Protein AF-A0A0E3MRK0-F1 (afdb_monomer)

Structure (mmCIF, N/CA/C/O backbone):
data_AF-A0A0E3MRK0-F1
#
_entry.id   AF-A0A0E3MRK0-F1
#
loop_
_atom_site.group_PDB
_atom_site.id
_atom_site.type_symbol
_atom_site.label_atom_id
_atom_site.label_alt_id
_atom_site.label_comp_id
_atom_site.label_asym_id
_atom_site.label_entity_id
_atom_site.label_seq_id
_atom_site.pdbx_PDB_ins_code
_atom_site.Cartn_x
_atom_site.Cartn_y
_atom_site.Cartn_z
_atom_site.occupancy
_atom_site.B_iso_or_equiv
_atom_site.auth_seq_id
_atom_site.auth_comp_id
_atom_site.auth_asym_id
_atom_site.auth_atom_id
_atom_site.pdbx_PDB_model_num
ATOM 1 N N . MET A 1 1 ? 43.625 15.960 4.958 1.00 80.31 1 MET A N 1
ATOM 2 C CA . MET A 1 1 ? 42.169 16.123 5.164 1.00 80.31 1 MET A CA 1
ATOM 3 C C . MET A 1 1 ? 41.488 16.206 3.810 1.00 80.31 1 MET A C 1
ATOM 5 O O . MET A 1 1 ? 42.072 16.802 2.912 1.00 80.31 1 MET A O 1
ATOM 9 N N . MET A 1 2 ? 40.290 15.643 3.663 1.00 85.94 2 MET A N 1
ATOM 10 C CA . MET A 1 2 ? 39.483 15.736 2.436 1.00 85.94 2 MET A CA 1
ATOM 11 C C . MET A 1 2 ? 38.137 16.391 2.732 1.00 85.94 2 MET A C 1
ATOM 13 O O . MET A 1 2 ? 37.564 16.194 3.798 1.00 85.94 2 MET A O 1
ATOM 17 N N . THR A 1 3 ? 37.609 17.165 1.796 1.00 89.06 3 THR A N 1
ATOM 18 C CA . THR A 1 3 ? 36.247 17.696 1.854 1.00 89.06 3 THR A CA 1
ATOM 19 C C . THR A 1 3 ? 35.225 16.615 1.519 1.00 89.06 3 THR A C 1
ATOM 21 O O . THR A 1 3 ? 35.514 15.617 0.860 1.00 89.06 3 THR A O 1
ATOM 24 N N . THR A 1 4 ? 33.976 16.837 1.924 1.00 84.81 4 THR A N 1
ATOM 25 C CA . THR A 1 4 ? 32.869 15.931 1.577 1.00 84.81 4 THR A CA 1
ATOM 26 C C . THR A 1 4 ? 32.694 15.791 0.061 1.00 84.81 4 THR A C 1
ATOM 28 O O . THR A 1 4 ? 32.320 14.719 -0.401 1.00 84.81 4 THR A O 1
ATOM 31 N N . SER A 1 5 ? 32.984 16.837 -0.725 1.00 82.88 5 SER A N 1
ATOM 32 C CA . SER A 1 5 ? 32.903 16.763 -2.189 1.00 82.88 5 SER A CA 1
ATOM 33 C C . SER A 1 5 ? 33.982 15.846 -2.774 1.00 82.88 5 SER A C 1
ATOM 35 O O . SER A 1 5 ? 33.671 14.969 -3.578 1.00 82.88 5 SER A O 1
ATOM 37 N N . GLU A 1 6 ? 35.222 15.984 -2.302 1.00 86.69 6 GLU A N 1
ATOM 38 C CA . GLU A 1 6 ? 36.342 15.131 -2.718 1.00 86.69 6 GLU A CA 1
ATOM 39 C C . GLU A 1 6 ? 36.117 13.664 -2.304 1.00 86.69 6 GLU A C 1
ATOM 41 O O . GLU A 1 6 ? 36.465 12.751 -3.048 1.00 86.69 6 GLU A O 1
ATOM 46 N N . LEU A 1 7 ? 35.468 13.406 -1.158 1.00 84.69 7 LEU A N 1
ATOM 47 C CA . LEU A 1 7 ? 35.066 12.047 -0.765 1.00 84.69 7 LEU A CA 1
ATOM 48 C C . LEU A 1 7 ? 34.006 11.457 -1.697 1.00 84.69 7 LEU A C 1
ATOM 50 O O . LEU A 1 7 ? 34.114 10.299 -2.098 1.00 84.69 7 LEU A O 1
ATOM 54 N N . THR A 1 8 ? 32.973 12.231 -2.043 1.00 81.75 8 THR A N 1
ATOM 55 C CA . THR A 1 8 ? 31.924 11.741 -2.948 1.00 81.75 8 THR A CA 1
ATOM 56 C C . THR A 1 8 ? 32.470 11.380 -4.322 1.00 81.75 8 THR A C 1
ATOM 58 O O . THR A 1 8 ? 32.029 10.395 -4.911 1.00 81.75 8 THR A O 1
ATOM 61 N N . GLU A 1 9 ? 33.465 12.129 -4.797 1.00 85.31 9 GLU A N 1
ATOM 62 C CA . GLU A 1 9 ? 34.146 11.868 -6.061 1.00 85.31 9 GLU A CA 1
ATOM 63 C C . GLU A 1 9 ? 35.073 10.649 -5.967 1.00 85.31 9 GLU A C 1
ATOM 65 O O . GLU A 1 9 ? 34.924 9.715 -6.756 1.00 85.31 9 GLU A O 1
ATOM 70 N N . LYS A 1 10 ? 35.942 10.591 -4.943 1.00 84.31 10 LYS A N 1
ATOM 71 C CA . LYS A 1 10 ? 36.871 9.468 -4.707 1.00 84.31 10 LYS A CA 1
ATOM 72 C C . LYS A 1 10 ? 36.146 8.122 -4.633 1.00 84.31 10 LYS A C 1
ATOM 74 O O . LYS A 1 10 ? 36.606 7.140 -5.208 1.00 84.31 10 LYS A O 1
ATOM 79 N N . TYR A 1 11 ? 35.011 8.075 -3.938 1.00 81.06 11 TYR A N 1
ATOM 80 C CA . TYR A 1 11 ? 34.289 6.829 -3.664 1.00 81.06 11 TYR A CA 1
ATOM 81 C C . TYR A 1 11 ? 33.052 6.605 -4.536 1.00 81.06 11 TYR A C 1
ATOM 83 O O . TYR A 1 11 ? 32.375 5.591 -4.372 1.00 81.06 11 TYR A O 1
ATOM 91 N N . LYS A 1 12 ? 32.734 7.534 -5.447 1.00 79.00 12 LYS A N 1
ATOM 92 C CA . LYS A 1 12 ? 31.522 7.501 -6.286 1.00 79.00 12 LYS A CA 1
ATOM 93 C C . LYS A 1 12 ? 30.230 7.276 -5.479 1.00 79.00 12 LYS A C 1
ATOM 95 O O . LYS A 1 12 ? 29.325 6.564 -5.912 1.00 79.00 12 LYS A O 1
ATOM 100 N N . VAL A 1 13 ? 30.136 7.876 -4.292 1.00 79.06 13 VAL A N 1
ATOM 101 C CA . VAL A 1 13 ? 28.950 7.814 -3.416 1.00 79.06 13 VAL A CA 1
ATOM 102 C C . VAL A 1 13 ? 28.300 9.185 -3.292 1.00 79.06 13 VAL A C 1
ATOM 104 O O . VAL A 1 13 ? 28.965 10.211 -3.382 1.00 79.06 13 VAL A O 1
ATOM 107 N N . SER A 1 14 ? 26.987 9.227 -3.062 1.00 77.38 14 SER A N 1
ATOM 108 C CA . SER A 1 14 ? 26.276 10.499 -2.889 1.00 77.38 14 SER A CA 1
ATOM 109 C C . SER A 1 14 ? 26.559 11.139 -1.522 1.00 77.38 14 SER A C 1
ATOM 111 O O . SER A 1 14 ? 26.804 10.441 -0.534 1.00 77.38 14 SER A O 1
ATOM 113 N N . ARG A 1 15 ? 26.412 12.468 -1.416 1.00 78.56 15 ARG A N 1
ATOM 114 C CA . ARG A 1 15 ? 26.474 13.183 -0.122 1.00 78.56 15 ARG A CA 1
ATOM 115 C C . ARG A 1 15 ? 25.446 12.644 0.880 1.00 78.56 15 ARG A C 1
ATOM 117 O O . ARG A 1 15 ? 25.738 12.530 2.065 1.00 78.56 15 ARG A O 1
ATOM 124 N N . GLN A 1 16 ? 24.265 12.251 0.395 1.00 69.44 16 GLN A N 1
ATOM 125 C CA . GLN A 1 16 ? 23.217 11.65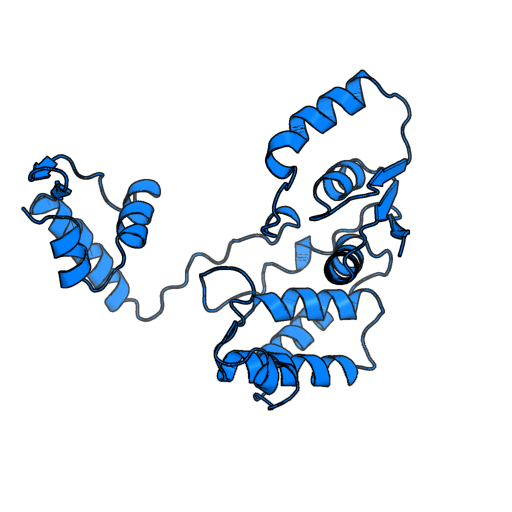0 1.223 1.00 69.44 16 GLN A CA 1
ATOM 126 C C . GLN A 1 16 ? 23.670 10.323 1.839 1.00 69.44 16 GLN A C 1
ATOM 128 O O . GLN A 1 16 ? 23.348 10.039 2.989 1.00 69.44 16 GLN A O 1
ATOM 133 N N . THR A 1 17 ? 24.427 9.519 1.092 1.00 77.44 17 THR A N 1
ATOM 134 C CA . THR A 1 17 ? 24.984 8.252 1.576 1.00 77.44 17 THR A CA 1
ATOM 135 C C . THR A 1 17 ? 25.932 8.492 2.750 1.00 77.44 17 THR A C 1
ATOM 137 O O . THR A 1 17 ? 25.779 7.851 3.784 1.00 77.44 17 THR A O 1
ATOM 140 N N . ILE A 1 18 ? 26.835 9.469 2.625 1.00 80.94 18 ILE A N 1
ATOM 141 C CA . ILE A 1 18 ? 27.765 9.857 3.695 1.00 80.94 18 ILE A CA 1
ATOM 142 C C . ILE A 1 18 ? 26.993 10.361 4.926 1.00 80.94 18 ILE A C 1
ATOM 144 O O . ILE A 1 18 ? 27.251 9.919 6.042 1.00 80.94 18 ILE A O 1
ATOM 148 N N . ASN A 1 19 ? 25.983 11.216 4.730 1.00 80.62 19 ASN A N 1
ATOM 149 C CA . ASN A 1 19 ? 25.150 11.725 5.826 1.00 80.62 19 ASN A CA 1
ATOM 150 C C . ASN A 1 19 ? 24.365 10.615 6.540 1.00 80.62 19 ASN A C 1
ATOM 152 O O . ASN A 1 19 ? 24.220 10.649 7.760 1.00 80.62 19 ASN A O 1
ATOM 156 N N . ASN A 1 20 ? 23.863 9.625 5.798 1.00 74.56 20 ASN A N 1
ATOM 157 C CA . ASN A 1 20 ? 23.183 8.473 6.383 1.00 74.56 20 ASN A CA 1
ATOM 158 C C . ASN A 1 20 ? 24.146 7.638 7.237 1.00 74.56 20 ASN A C 1
ATOM 160 O O . ASN A 1 20 ? 23.761 7.231 8.328 1.00 74.56 20 ASN A O 1
ATOM 164 N N . TRP A 1 21 ? 25.388 7.430 6.783 1.00 84.25 21 TRP A N 1
ATOM 165 C CA . TRP A 1 21 ? 26.400 6.723 7.573 1.00 84.25 21 TRP A CA 1
ATOM 166 C C . TRP A 1 21 ? 26.721 7.450 8.878 1.00 84.25 21 TRP A C 1
ATOM 168 O O . TRP A 1 21 ? 26.813 6.805 9.915 1.00 84.25 21 TRP A O 1
ATOM 178 N N . VAL A 1 22 ? 26.815 8.783 8.855 1.00 84.69 22 VAL A N 1
ATOM 179 C CA . VAL A 1 22 ? 26.981 9.579 10.083 1.00 84.69 22 VAL A CA 1
ATOM 180 C C . VAL A 1 22 ? 25.765 9.433 10.998 1.00 84.69 22 VAL A C 1
ATOM 182 O O . VAL A 1 22 ? 25.913 9.182 12.189 1.00 84.69 22 VAL A O 1
ATOM 185 N N . ARG A 1 23 ? 24.550 9.560 10.449 1.00 77.75 23 ARG A N 1
ATOM 186 C CA . ARG A 1 23 ? 23.297 9.481 11.218 1.00 77.75 23 ARG A CA 1
ATOM 187 C C . ARG A 1 23 ? 23.102 8.123 11.892 1.00 77.75 23 ARG A C 1
ATOM 189 O O . ARG A 1 23 ? 22.551 8.062 12.982 1.00 77.75 23 ARG A O 1
ATOM 196 N N . ASN A 1 24 ? 23.531 7.055 11.232 1.00 76.19 24 ASN A N 1
ATOM 197 C CA . ASN A 1 24 ? 23.439 5.691 11.739 1.00 76.19 24 ASN A CA 1
ATOM 198 C C . ASN A 1 24 ? 24.641 5.304 12.625 1.00 76.19 24 ASN A C 1
ATOM 200 O O . ASN A 1 24 ? 24.775 4.135 12.976 1.00 76.19 24 ASN A O 1
ATOM 204 N N . SER A 1 25 ? 25.531 6.251 12.949 1.00 82.50 25 SER A N 1
ATOM 205 C CA . SER A 1 25 ? 26.769 6.014 13.706 1.00 82.50 25 SER A CA 1
ATOM 206 C C . SER A 1 25 ? 27.712 4.988 13.059 1.00 82.50 25 SER A C 1
ATOM 208 O O . SER A 1 25 ? 28.543 4.383 13.730 1.00 82.50 25 SER A O 1
ATOM 210 N N . GLU A 1 26 ? 27.603 4.793 11.742 1.00 78.00 26 GLU A N 1
ATOM 211 C CA . GLU A 1 26 ? 28.450 3.883 10.965 1.00 78.00 26 GLU A CA 1
ATOM 212 C C . GLU A 1 26 ? 29.818 4.502 10.642 1.00 78.00 26 GLU A C 1
ATOM 214 O O . GLU A 1 26 ? 30.776 3.774 10.390 1.00 78.00 26 GLU A O 1
ATOM 219 N N . ILE A 1 27 ? 29.901 5.836 10.614 1.00 85.31 27 ILE A N 1
ATOM 220 C CA . ILE A 1 27 ? 31.145 6.614 10.551 1.00 85.31 27 ILE A CA 1
ATOM 221 C C . ILE A 1 27 ? 31.036 7.806 11.517 1.00 85.31 27 ILE A C 1
ATOM 223 O O . ILE A 1 27 ? 29.928 8.302 11.745 1.00 85.31 27 ILE A O 1
ATOM 227 N N . PRO A 1 28 ? 32.152 8.305 12.075 1.00 84.00 28 PRO A N 1
ATOM 228 C CA . PRO A 1 28 ? 32.122 9.471 12.954 1.00 84.00 28 PRO A CA 1
ATOM 229 C C . PRO A 1 28 ? 31.704 10.736 12.195 1.00 84.00 28 PRO A C 1
ATOM 231 O O . PRO A 1 28 ? 32.049 10.916 11.028 1.00 84.00 28 PRO A O 1
ATOM 234 N N . ALA A 1 29 ? 31.005 11.648 12.874 1.00 85.75 29 ALA A N 1
ATOM 235 C CA . ALA A 1 29 ? 30.679 12.957 12.314 1.00 85.75 29 ALA A CA 1
ATOM 236 C C . ALA A 1 29 ? 31.960 13.746 11.962 1.00 85.75 29 ALA A C 1
ATOM 238 O O . ALA A 1 29 ? 32.965 13.632 12.675 1.00 85.75 29 ALA A O 1
ATOM 239 N N . PRO A 1 30 ? 31.950 14.553 10.886 1.00 86.06 30 PRO A N 1
ATOM 240 C CA . PRO A 1 30 ? 33.100 15.371 10.519 1.00 86.06 30 PRO A CA 1
ATOM 241 C C . PRO A 1 30 ? 33.406 16.357 11.647 1.00 86.06 30 PRO A C 1
ATOM 243 O O . PRO A 1 30 ? 32.520 17.082 12.103 1.00 86.06 30 PRO A O 1
ATOM 246 N N . LYS A 1 31 ? 34.657 16.360 12.112 1.00 76.62 31 LYS A N 1
ATOM 247 C CA . LYS A 1 31 ? 35.092 17.213 13.229 1.00 76.62 31 LYS A CA 1
ATOM 248 C C . LYS A 1 31 ? 35.550 18.594 12.769 1.00 76.62 31 LYS A C 1
ATOM 250 O O . LYS A 1 31 ? 35.592 19.519 13.571 1.00 76.62 31 LYS A O 1
ATOM 255 N N . GLU A 1 32 ? 35.861 18.737 11.484 1.00 82.69 32 GLU A N 1
ATOM 256 C CA . GLU A 1 32 ? 36.482 19.935 10.935 1.00 82.69 32 GLU A CA 1
ATOM 257 C C . GLU A 1 32 ? 35.721 20.487 9.731 1.00 82.69 32 GLU A C 1
ATOM 259 O O . GLU A 1 32 ? 34.884 19.821 9.110 1.00 82.69 32 GLU A O 1
ATOM 264 N N . LYS A 1 33 ? 36.026 21.737 9.385 1.00 83.50 33 LYS A N 1
ATOM 265 C CA . LYS A 1 33 ? 35.495 22.411 8.203 1.00 83.50 33 LYS A CA 1
ATOM 266 C C . LYS A 1 33 ? 36.624 23.057 7.417 1.00 83.50 33 LYS A C 1
ATOM 268 O O . LYS A 1 33 ? 37.494 23.705 7.987 1.00 83.50 33 LYS A O 1
ATOM 273 N N . LYS A 1 34 ? 36.564 22.930 6.093 1.00 79.75 34 LYS A N 1
ATOM 274 C CA . LYS A 1 34 ? 37.405 23.672 5.150 1.00 79.75 34 LYS A CA 1
ATOM 275 C C . LYS A 1 34 ? 36.497 24.649 4.405 1.00 79.75 34 LYS A C 1
ATOM 277 O O . LYS A 1 34 ? 35.747 24.260 3.508 1.00 79.75 34 LYS A O 1
ATOM 282 N N . GLY A 1 35 ? 36.493 25.907 4.847 1.00 81.50 35 GLY A N 1
ATOM 283 C CA . GLY A 1 35 ? 35.484 26.890 4.441 1.00 81.50 35 GLY A CA 1
ATOM 284 C C . GLY A 1 35 ? 34.084 26.477 4.910 1.00 81.50 35 GLY A C 1
ATOM 285 O O . GLY A 1 35 ? 33.887 26.138 6.075 1.00 81.50 35 GLY A O 1
ATOM 286 N N . HIS A 1 36 ? 33.109 26.454 3.998 1.00 79.44 36 HIS A N 1
ATOM 287 C CA . HIS A 1 36 ? 31.738 26.010 4.298 1.00 79.44 36 HIS A CA 1
ATOM 288 C C . HIS A 1 36 ? 31.537 24.489 4.212 1.00 79.44 36 HIS A C 1
ATOM 290 O O . HIS A 1 36 ? 30.453 23.998 4.526 1.00 79.44 36 HIS A O 1
ATOM 296 N N . GLN A 1 37 ? 32.547 23.734 3.773 1.00 77.81 37 GLN A N 1
ATOM 297 C CA . GLN A 1 37 ? 32.427 22.292 3.582 1.00 77.81 37 GLN A CA 1
ATOM 298 C C . GLN A 1 37 ? 32.958 21.524 4.789 1.00 77.81 37 GLN A C 1
ATOM 300 O O . GLN A 1 37 ? 34.022 21.839 5.321 1.00 77.81 37 GLN A O 1
ATOM 305 N N . ASN A 1 38 ? 32.246 20.464 5.171 1.00 86.69 38 ASN A N 1
ATOM 306 C CA . ASN A 1 38 ? 32.740 19.501 6.149 1.00 86.69 38 ASN A CA 1
ATOM 307 C C . ASN A 1 38 ? 34.013 18.831 5.616 1.00 86.69 38 ASN A C 1
ATOM 309 O O . ASN A 1 38 ? 34.027 18.342 4.475 1.00 86.69 38 ASN A O 1
ATOM 313 N N . ALA A 1 39 ? 35.045 18.821 6.453 1.00 86.00 39 ALA A N 1
ATOM 314 C CA . ALA A 1 39 ? 36.344 18.225 6.200 1.00 86.00 39 ALA A CA 1
ATOM 315 C C . ALA A 1 39 ? 36.556 17.005 7.102 1.00 86.00 39 ALA A C 1
ATOM 317 O O . ALA A 1 39 ? 36.084 16.948 8.238 1.00 86.00 39 ALA A O 1
ATOM 318 N N . TRP A 1 40 ? 37.261 16.025 6.553 1.00 88.31 40 TRP A N 1
ATOM 319 C CA . TRP A 1 40 ? 37.437 14.698 7.116 1.00 88.31 40 TRP A CA 1
ATOM 320 C C . TRP A 1 40 ? 38.924 14.440 7.324 1.00 88.31 40 TRP A C 1
ATOM 322 O O . TRP A 1 40 ? 39.736 14.644 6.407 1.00 88.31 40 TRP A O 1
ATOM 332 N N . THR A 1 41 ? 39.284 14.037 8.540 1.00 87.38 41 THR A N 1
ATOM 333 C CA . THR A 1 41 ? 40.678 13.771 8.909 1.00 87.38 41 THR A CA 1
ATOM 334 C C . THR A 1 41 ? 41.163 12.455 8.285 1.00 87.38 41 THR A C 1
ATOM 336 O O . THR A 1 41 ? 40.336 11.623 7.902 1.00 87.38 41 THR A O 1
ATOM 339 N N . PRO A 1 42 ? 42.485 12.247 8.139 1.00 84.00 42 PRO A N 1
ATOM 340 C CA . PRO A 1 42 ? 43.033 10.991 7.621 1.00 84.00 42 PRO A CA 1
ATOM 341 C C . PRO A 1 42 ? 42.506 9.746 8.352 1.00 84.00 42 PRO A C 1
ATOM 343 O O . PRO A 1 42 ? 42.160 8.766 7.701 1.00 84.00 42 PRO A O 1
ATOM 346 N N . GLU A 1 43 ? 42.326 9.821 9.672 1.00 83.56 43 GLU A N 1
ATOM 347 C CA . GLU A 1 43 ? 41.799 8.722 10.493 1.00 83.56 43 GLU A CA 1
ATOM 348 C C . GLU 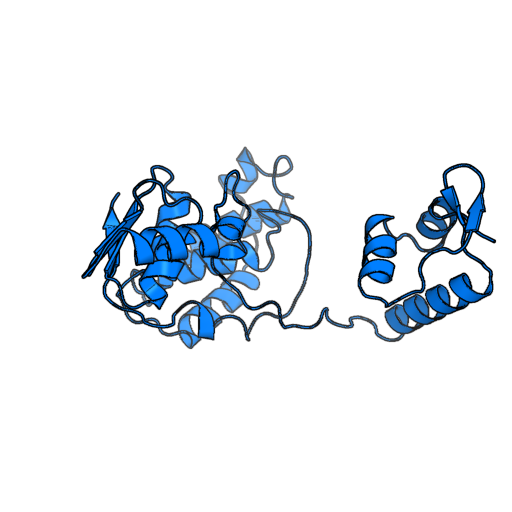A 1 43 ? 40.330 8.420 10.153 1.00 83.56 43 GLU A C 1
ATOM 350 O O . GLU A 1 43 ? 39.910 7.268 10.088 1.00 83.56 43 GLU A O 1
ATOM 355 N N . GLN A 1 44 ? 39.522 9.452 9.882 1.00 84.00 44 GLN A N 1
ATOM 356 C CA . GLN A 1 44 ? 38.131 9.266 9.453 1.00 84.00 44 GLN A CA 1
ATOM 357 C C . GLN A 1 44 ? 38.042 8.674 8.043 1.00 84.00 44 GLN A C 1
ATOM 359 O O . GLN A 1 44 ? 37.128 7.901 7.752 1.00 84.00 44 GLN A O 1
ATOM 364 N N . ILE A 1 45 ? 38.988 9.029 7.171 1.00 84.50 45 ILE A N 1
ATOM 365 C CA . ILE A 1 45 ? 39.080 8.488 5.814 1.00 84.50 45 ILE A CA 1
ATOM 366 C C . ILE A 1 45 ? 39.433 6.999 5.864 1.00 84.50 45 ILE A C 1
ATOM 368 O O . ILE A 1 45 ? 38.816 6.227 5.140 1.00 84.50 45 ILE A O 1
ATOM 372 N N . GLU A 1 46 ? 40.315 6.574 6.771 1.00 84.31 46 GLU A N 1
ATOM 373 C CA . GLU A 1 46 ? 40.650 5.158 6.972 1.00 84.31 46 GLU A CA 1
ATOM 374 C C . GLU A 1 46 ? 39.432 4.323 7.416 1.00 84.31 46 GLU A C 1
ATOM 376 O O . GLU A 1 46 ? 39.203 3.217 6.922 1.00 84.31 46 GLU A O 1
ATOM 381 N N . VAL A 1 47 ? 38.576 4.870 8.289 1.00 84.81 47 VAL A N 1
ATOM 382 C CA . VAL A 1 47 ? 37.303 4.228 8.673 1.00 84.81 47 VAL A CA 1
ATOM 383 C C . VAL A 1 47 ? 36.368 4.076 7.465 1.00 84.81 47 VAL A C 1
ATOM 385 O O . VAL A 1 47 ? 35.731 3.032 7.292 1.00 84.81 47 VAL A O 1
ATOM 388 N N . ILE A 1 48 ? 36.298 5.094 6.602 1.00 83.81 48 ILE A N 1
ATOM 389 C CA . ILE A 1 48 ? 35.499 5.062 5.368 1.00 83.81 48 ILE A CA 1
ATOM 390 C C . ILE A 1 48 ? 36.081 4.048 4.367 1.00 83.81 48 ILE A C 1
ATOM 392 O O . ILE A 1 48 ? 35.321 3.271 3.783 1.00 83.81 48 ILE A O 1
ATOM 396 N N . ASP A 1 49 ? 37.406 4.006 4.209 1.00 83.38 49 ASP A N 1
ATOM 397 C CA . ASP A 1 49 ? 38.123 3.050 3.358 1.00 83.38 49 ASP A CA 1
ATOM 398 C C . ASP A 1 49 ? 37.854 1.609 3.802 1.00 83.38 49 ASP A C 1
ATOM 400 O O . ASP A 1 49 ? 37.475 0.771 2.982 1.00 83.38 49 ASP A O 1
ATOM 404 N N . ASN A 1 50 ? 37.938 1.327 5.104 1.00 82.44 50 ASN A N 1
ATOM 405 C CA . ASN A 1 50 ? 37.627 0.012 5.664 1.00 82.44 50 ASN A CA 1
ATOM 406 C C . ASN A 1 50 ? 36.163 -0.383 5.437 1.00 82.44 50 ASN A C 1
ATOM 408 O O . ASN A 1 50 ? 35.876 -1.523 5.071 1.00 82.44 50 ASN A O 1
ATOM 412 N N . LYS A 1 51 ? 35.225 0.558 5.584 1.00 79.44 51 LYS A N 1
ATOM 413 C CA . LYS A 1 51 ? 33.800 0.319 5.327 1.00 79.44 51 LYS A CA 1
ATOM 414 C C . LYS A 1 51 ? 33.525 -0.015 3.860 1.00 79.44 51 LYS A C 1
ATOM 416 O O . LYS A 1 51 ? 32.755 -0.930 3.565 1.00 79.44 51 LYS A O 1
ATOM 421 N N . ILE A 1 52 ? 34.142 0.714 2.934 1.00 75.31 52 ILE A N 1
ATOM 422 C CA . ILE A 1 52 ? 33.978 0.491 1.492 1.00 75.31 52 ILE A CA 1
ATOM 423 C C . ILE A 1 52 ? 34.708 -0.786 1.058 1.00 75.31 52 ILE A C 1
ATOM 425 O O . ILE A 1 52 ? 34.164 -1.565 0.278 1.00 75.31 52 ILE A O 1
ATOM 429 N N . GLY A 1 53 ? 35.886 -1.058 1.621 1.00 65.19 53 GLY A N 1
ATOM 430 C CA . GLY A 1 53 ? 36.634 -2.299 1.427 1.00 65.19 53 GLY A CA 1
ATOM 431 C C . GLY A 1 53 ? 35.876 -3.533 1.920 1.00 65.19 53 GLY A C 1
ATOM 432 O O . GLY A 1 53 ? 35.832 -4.542 1.217 1.00 65.19 53 GLY A O 1
ATOM 433 N N . GLN A 1 54 ? 35.196 -3.445 3.068 1.00 59.78 54 GLN A N 1
ATOM 434 C CA . GLN A 1 54 ? 34.274 -4.485 3.538 1.00 59.78 54 GLN A CA 1
ATOM 435 C C . GLN A 1 54 ? 33.084 -4.647 2.585 1.00 59.78 54 GLN A C 1
ATOM 437 O O . GLN A 1 54 ? 32.749 -5.770 2.226 1.00 59.78 54 GLN A O 1
ATOM 442 N N . LYS A 1 55 ? 32.501 -3.547 2.094 1.00 52.88 55 LYS A N 1
ATOM 443 C CA . LYS A 1 55 ? 31.395 -3.570 1.122 1.00 52.88 55 LYS A CA 1
ATOM 444 C C . LYS A 1 55 ? 31.779 -4.193 -0.231 1.00 52.88 55 LYS A C 1
ATOM 446 O O . LYS A 1 55 ? 30.916 -4.747 -0.900 1.00 52.88 55 LYS A O 1
ATOM 451 N N . ASN A 1 56 ? 33.055 -4.116 -0.618 1.00 50.44 56 ASN A N 1
ATOM 452 C CA . ASN A 1 56 ? 33.578 -4.693 -1.862 1.00 50.44 56 ASN A CA 1
ATOM 453 C C . ASN A 1 56 ? 34.077 -6.142 -1.701 1.00 50.44 56 ASN A C 1
ATOM 455 O O . ASN A 1 56 ? 33.989 -6.911 -2.653 1.00 50.44 56 ASN A O 1
ATOM 459 N N . LYS A 1 57 ? 34.564 -6.546 -0.514 1.00 42.94 57 LYS A N 1
ATOM 460 C CA . LYS A 1 57 ? 34.853 -7.962 -0.192 1.00 42.94 57 LYS A CA 1
ATOM 461 C C . LYS A 1 57 ? 33.577 -8.775 0.054 1.00 42.94 57 LYS A C 1
ATOM 463 O O . LYS A 1 57 ? 33.539 -9.961 -0.252 1.00 42.94 57 LYS A O 1
ATOM 468 N N . LEU A 1 58 ? 32.527 -8.127 0.552 1.00 42.94 58 LEU A N 1
ATOM 469 C CA . LEU A 1 58 ? 31.168 -8.655 0.646 1.00 42.94 58 LEU A CA 1
ATOM 470 C C . LEU A 1 58 ? 30.388 -8.228 -0.598 1.00 42.94 58 LEU A C 1
ATOM 472 O O . LEU A 1 58 ? 29.482 -7.395 -0.518 1.00 42.94 58 LEU A O 1
ATOM 476 N N . GLY A 1 59 ? 30.769 -8.763 -1.761 1.00 36.62 59 GLY A N 1
ATOM 477 C CA . GLY A 1 59 ? 29.959 -8.645 -2.968 1.00 36.62 59 GLY A CA 1
ATOM 478 C C . GLY A 1 59 ? 28.519 -9.057 -2.654 1.00 36.62 59 GLY A C 1
ATOM 479 O O . GLY A 1 59 ? 28.236 -10.234 -2.469 1.00 36.62 59 GLY A O 1
ATOM 480 N N . GLY A 1 60 ? 27.629 -8.066 -2.549 1.00 37.12 60 GLY A N 1
ATOM 481 C CA . GLY A 1 60 ? 26.203 -8.273 -2.305 1.00 37.12 60 GLY A CA 1
ATOM 482 C C . GLY A 1 60 ? 25.757 -8.392 -0.843 1.00 37.12 60 GLY A C 1
ATOM 483 O O . GLY A 1 60 ? 24.820 -9.137 -0.582 1.00 37.12 60 GLY A O 1
ATOM 484 N N . ASN A 1 61 ? 26.321 -7.652 0.118 1.00 31.69 61 ASN A N 1
ATOM 485 C CA . ASN A 1 61 ? 25.693 -7.584 1.447 1.00 31.69 61 ASN A CA 1
ATOM 486 C C . ASN A 1 61 ? 24.458 -6.666 1.477 1.00 31.69 61 ASN A C 1
ATOM 488 O O . ASN A 1 61 ? 24.542 -5.454 1.680 1.00 31.69 61 ASN A O 1
ATOM 492 N N . LEU A 1 62 ? 23.321 -7.319 1.215 1.00 36.19 62 LEU A N 1
ATOM 493 C CA . LEU A 1 62 ? 22.004 -7.187 1.845 1.00 36.19 62 LEU A CA 1
ATOM 494 C C . LEU A 1 62 ? 21.878 -6.012 2.832 1.00 36.19 62 LEU A C 1
ATOM 496 O O . LEU A 1 62 ? 22.445 -6.022 3.925 1.00 36.19 62 LEU A O 1
ATOM 500 N N . ILE A 1 63 ? 21.056 -5.025 2.466 1.00 31.08 63 ILE A N 1
ATOM 501 C CA . ILE A 1 63 ? 20.426 -4.133 3.448 1.00 31.08 63 ILE A CA 1
ATOM 502 C C . ILE A 1 63 ? 19.688 -5.042 4.444 1.00 31.08 63 ILE A C 1
ATOM 504 O O . ILE A 1 63 ? 19.036 -5.980 3.982 1.00 31.08 63 ILE A O 1
ATOM 508 N N . PRO A 1 64 ? 19.774 -4.812 5.768 1.00 32.62 64 PRO A N 1
ATOM 509 C CA . PRO A 1 64 ? 19.050 -5.616 6.744 1.00 32.62 64 PRO A CA 1
ATOM 510 C C . PRO A 1 64 ? 17.576 -5.727 6.341 1.00 32.62 64 PRO A C 1
ATOM 512 O O . PRO A 1 64 ? 16.861 -4.725 6.253 1.00 32.62 64 PRO A O 1
ATOM 515 N N . VAL A 1 65 ? 17.157 -6.954 6.029 1.00 39.56 65 VAL A N 1
ATOM 516 C CA . VAL A 1 65 ? 15.796 -7.337 5.642 1.00 39.56 65 VAL A CA 1
ATOM 517 C C . VAL A 1 65 ? 14.919 -7.262 6.890 1.00 39.56 65 VAL A C 1
ATOM 519 O O . VAL A 1 65 ? 14.610 -8.274 7.503 1.00 39.56 65 VAL A O 1
ATOM 522 N N . ASP A 1 66 ? 14.578 -6.048 7.318 1.00 36.78 66 ASP A N 1
ATOM 523 C CA . ASP A 1 66 ? 13.705 -5.846 8.484 1.00 36.78 66 ASP A CA 1
ATOM 524 C C . ASP A 1 66 ? 12.822 -4.593 8.368 1.00 36.78 66 ASP A C 1
ATOM 526 O O . ASP A 1 66 ? 12.367 -4.002 9.347 1.00 36.78 66 ASP A O 1
ATOM 530 N N . THR A 1 67 ? 12.551 -4.123 7.143 1.00 47.62 67 THR A N 1
ATOM 531 C CA . THR A 1 67 ? 11.575 -3.037 6.970 1.00 47.62 67 THR A CA 1
ATOM 532 C C . THR A 1 67 ? 10.163 -3.613 6.930 1.00 47.62 67 THR A C 1
ATOM 534 O O . THR A 1 67 ? 9.571 -3.813 5.872 1.00 47.62 67 THR A O 1
ATOM 537 N N . LYS A 1 68 ? 9.611 -3.876 8.114 1.00 54.97 68 LYS A N 1
ATOM 538 C CA . LYS A 1 68 ? 8.204 -4.234 8.331 1.00 54.97 68 LYS A CA 1
ATOM 539 C C . LYS A 1 68 ? 7.265 -3.329 7.517 1.00 54.97 68 LYS A C 1
ATOM 541 O O . LY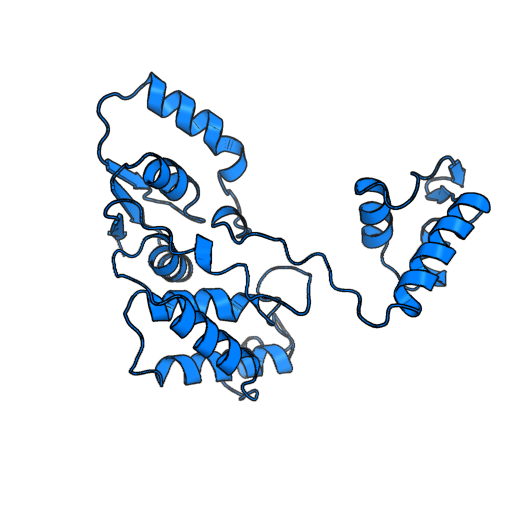S A 1 68 ? 7.231 -2.109 7.725 1.00 54.97 68 LYS A O 1
ATOM 546 N N . LEU A 1 69 ? 6.476 -3.901 6.600 1.00 64.94 69 LEU A N 1
ATOM 547 C CA . LEU A 1 69 ? 5.485 -3.135 5.838 1.00 64.94 69 LEU A CA 1
ATOM 548 C C . LEU A 1 69 ? 4.346 -2.743 6.760 1.00 64.94 69 LEU A C 1
ATOM 550 O O . LEU A 1 69 ? 3.627 -3.572 7.306 1.00 64.94 69 LEU A O 1
ATOM 554 N N . CYS A 1 70 ? 4.207 -1.440 6.919 1.00 72.50 70 CYS A N 1
ATOM 555 C CA . CYS A 1 70 ? 3.121 -0.823 7.646 1.00 72.50 70 CYS A CA 1
ATOM 556 C C . CYS A 1 70 ? 2.360 0.082 6.680 1.00 72.50 70 CYS A C 1
ATOM 558 O O . CYS A 1 70 ? 2.966 0.679 5.784 1.00 72.50 70 CYS A O 1
ATOM 560 N N . ILE A 1 71 ? 1.060 0.268 6.904 1.00 80.94 71 ILE A N 1
ATOM 561 C CA . ILE A 1 71 ? 0.237 1.202 6.121 1.00 80.94 71 ILE A CA 1
ATOM 562 C C . ILE A 1 71 ? 0.823 2.630 6.103 1.00 80.94 71 ILE A C 1
ATOM 564 O O . ILE A 1 71 ? 0.762 3.331 5.092 1.00 80.94 71 ILE A O 1
ATOM 568 N N . LYS A 1 72 ? 1.527 3.016 7.178 1.00 77.56 72 LYS A N 1
ATOM 569 C CA . LYS A 1 72 ? 2.256 4.288 7.316 1.00 77.56 72 LYS A CA 1
ATOM 570 C C . LYS A 1 72 ? 3.462 4.453 6.376 1.00 77.56 72 LYS A C 1
ATOM 572 O O . LYS A 1 72 ? 3.940 5.563 6.191 1.00 77.56 72 LYS A O 1
ATOM 577 N N . ASN A 1 73 ? 3.945 3.382 5.741 1.00 73.50 73 ASN A N 1
ATOM 578 C CA . ASN A 1 73 ? 5.103 3.431 4.836 1.00 73.50 73 ASN A CA 1
ATOM 579 C C . ASN A 1 73 ? 4.745 3.998 3.440 1.00 73.50 73 ASN A C 1
ATOM 581 O O . ASN A 1 73 ? 5.591 4.033 2.537 1.00 73.50 73 ASN A O 1
ATOM 585 N N . ARG A 1 74 ? 3.493 4.425 3.209 1.00 75.50 74 ARG A N 1
ATOM 586 C CA . ARG A 1 74 ? 3.105 5.185 2.010 1.00 75.50 74 ARG A CA 1
ATOM 587 C C . ARG A 1 74 ? 3.426 6.665 2.198 1.00 75.50 74 ARG A C 1
ATOM 589 O O . ARG A 1 74 ? 2.950 7.297 3.136 1.00 75.50 74 ARG A O 1
ATOM 596 N N . ARG A 1 75 ? 4.188 7.236 1.261 1.00 71.75 75 ARG A N 1
ATOM 597 C CA . ARG A 1 75 ? 4.322 8.692 1.163 1.00 71.75 75 ARG A CA 1
ATOM 598 C C . ARG A 1 75 ? 3.020 9.256 0.613 1.00 71.75 75 ARG A C 1
ATOM 600 O O . ARG A 1 75 ? 2.578 8.845 -0.453 1.00 71.75 75 ARG A O 1
ATOM 607 N N . TYR A 1 76 ? 2.429 10.180 1.350 1.00 78.94 76 TYR A N 1
ATOM 608 C CA . TYR A 1 76 ? 1.196 10.853 0.972 1.00 78.94 76 TYR A CA 1
ATOM 609 C C . TYR A 1 76 ? 1.236 12.258 1.546 1.00 78.94 76 TYR A C 1
ATOM 611 O O . TYR A 1 76 ? 1.548 12.443 2.729 1.00 78.94 76 TYR A O 1
ATOM 619 N N . LEU A 1 77 ? 0.971 13.246 0.700 1.00 77.44 77 LEU A N 1
ATOM 620 C CA . LEU A 1 77 ? 0.965 14.633 1.132 1.00 77.44 77 LEU A CA 1
ATOM 621 C C . LEU A 1 77 ? -0.162 14.836 2.153 1.00 77.44 77 LEU A C 1
ATOM 623 O O . LEU A 1 77 ? -1.277 14.367 1.955 1.00 77.44 77 LEU A O 1
ATOM 627 N N . GLY A 1 78 ? 0.141 15.489 3.274 1.00 82.88 78 GLY A N 1
ATOM 628 C CA . GLY A 1 78 ? -0.842 15.713 4.340 1.00 82.88 78 GLY A CA 1
ATOM 629 C C . GLY A 1 78 ? -1.153 14.492 5.219 1.00 82.88 78 GLY A C 1
ATOM 630 O O . GLY A 1 78 ? -2.113 14.549 5.994 1.00 82.88 78 GLY A O 1
ATOM 631 N N . SER A 1 79 ? -0.353 13.417 5.134 1.00 87.06 79 SER A N 1
ATOM 632 C CA . SER A 1 79 ? -0.473 12.242 6.012 1.00 87.06 79 SER A CA 1
ATOM 633 C C . SER A 1 79 ? -0.478 12.638 7.494 1.00 87.06 79 SER A C 1
ATOM 635 O O . SER A 1 79 ? 0.419 13.339 7.965 1.00 87.06 79 SER A O 1
ATOM 637 N N . LYS A 1 80 ? -1.466 12.133 8.244 1.00 92.19 80 LYS A N 1
ATOM 638 C CA . LYS A 1 80 ? -1.647 12.396 9.683 1.00 92.19 80 LYS A CA 1
ATOM 639 C C . LYS A 1 80 ? -0.827 11.481 10.591 1.00 92.19 80 LYS A C 1
ATOM 641 O O . LYS A 1 80 ? -1.036 11.476 11.794 1.00 92.19 80 LYS A O 1
ATOM 646 N N . GLN A 1 81 ? 0.151 10.752 10.049 1.00 90.19 81 GLN A N 1
ATOM 647 C CA . GLN A 1 81 ? 0.966 9.802 10.814 1.00 90.19 81 GLN A CA 1
ATOM 648 C C . GLN A 1 81 ? 1.595 10.409 12.082 1.00 90.19 81 GLN A C 1
ATOM 650 O O . GLN A 1 81 ? 1.642 9.746 13.110 1.00 90.19 81 GLN A O 1
ATOM 655 N N . LYS A 1 82 ? 2.084 11.654 12.018 1.00 91.31 82 LYS A N 1
ATOM 656 C CA . LYS A 1 82 ? 2.698 12.337 13.172 1.00 91.31 82 LYS A CA 1
ATOM 657 C C . LYS A 1 82 ? 1.685 12.860 14.198 1.00 91.31 82 LYS A C 1
ATOM 659 O O . LYS A 1 82 ? 2.094 13.284 15.265 1.00 91.31 82 LYS A O 1
ATOM 664 N N . MET A 1 83 ? 0.399 12.878 13.854 1.00 94.44 83 MET A N 1
ATOM 665 C CA . MET A 1 83 ? -0.684 13.400 14.694 1.00 94.44 83 MET A CA 1
ATOM 666 C C . MET A 1 83 ? -1.547 12.284 15.288 1.00 94.44 83 MET A C 1
ATOM 668 O O . MET A 1 83 ? -2.549 12.588 15.919 1.00 94.44 83 MET A O 1
ATOM 672 N N . LEU A 1 84 ? -1.202 11.010 15.066 1.00 95.06 84 LEU A N 1
ATOM 673 C CA . LEU A 1 84 ? -2.033 9.888 15.508 1.00 95.06 84 LEU A CA 1
ATOM 674 C C . LEU A 1 84 ? -2.243 9.888 17.023 1.00 95.06 84 LEU A C 1
ATOM 676 O O . LEU A 1 84 ? -3.377 9.732 17.446 1.00 95.06 84 LEU A O 1
ATOM 680 N N . GLU A 1 85 ? -1.191 10.131 17.809 1.00 95.75 85 GLU A N 1
ATOM 681 C CA . GLU A 1 85 ? -1.283 10.205 19.277 1.00 95.75 85 GLU A CA 1
ATOM 682 C C . GLU A 1 85 ? -2.234 11.320 19.725 1.00 95.75 85 GLU A C 1
ATOM 684 O O . GLU A 1 85 ? -3.134 11.081 20.518 1.00 95.75 85 GLU A O 1
ATOM 689 N N . PHE A 1 86 ? -2.104 12.512 19.137 1.00 97.19 86 PHE A N 1
ATOM 690 C CA . PHE A 1 86 ? -2.993 13.636 19.432 1.00 97.19 86 PHE A CA 1
ATOM 691 C C . PHE A 1 86 ? -4.453 13.349 19.046 1.00 97.19 86 PHE A C 1
ATOM 693 O O . PHE A 1 86 ? -5.374 13.692 19.778 1.00 97.19 86 PHE A O 1
ATOM 700 N N . ILE A 1 87 ? -4.683 12.718 17.890 1.00 96.12 87 ILE A N 1
ATOM 701 C CA . ILE A 1 87 ? -6.033 12.335 17.456 1.00 96.12 87 ILE A CA 1
ATOM 702 C C . ILE A 1 87 ? -6.629 11.311 18.427 1.00 96.12 87 ILE A C 1
ATOM 704 O O . ILE A 1 87 ? -7.790 11.446 18.804 1.00 96.12 87 ILE A O 1
ATOM 708 N N . ASP A 1 88 ? -5.843 10.311 18.826 1.00 95.88 88 ASP A N 1
ATOM 709 C CA . ASP A 1 88 ? -6.269 9.268 19.758 1.00 95.88 88 ASP A CA 1
ATOM 710 C C . ASP A 1 88 ? -6.656 9.845 21.123 1.00 95.88 88 ASP A C 1
ATOM 712 O O . ASP A 1 88 ? -7.725 9.539 21.649 1.00 95.88 88 ASP A O 1
ATOM 716 N N . GLU A 1 89 ? -5.819 10.740 21.653 1.00 96.88 89 GLU A N 1
ATOM 717 C CA . GLU A 1 89 ? -6.043 11.435 22.920 1.00 96.88 89 GLU A CA 1
ATOM 718 C C . GLU A 1 89 ? -7.354 12.226 22.895 1.00 96.88 89 GLU A C 1
ATOM 720 O O . GLU A 1 89 ? -8.227 12.009 23.735 1.00 96.88 89 GLU A O 1
ATOM 725 N N . ILE A 1 90 ? -7.540 13.089 21.891 1.00 97.00 90 ILE A N 1
ATOM 726 C CA . ILE A 1 90 ? -8.736 13.933 21.792 1.00 97.00 90 ILE A CA 1
ATOM 727 C C . ILE A 1 90 ? -10.001 13.094 21.600 1.00 97.00 90 ILE A C 1
ATOM 729 O O . ILE A 1 90 ? -11.028 13.382 22.216 1.00 97.00 90 ILE A O 1
ATOM 733 N N . VAL A 1 91 ? -9.960 12.057 20.760 1.00 95.19 91 VAL A N 1
ATOM 734 C CA . VAL A 1 91 ? -11.126 11.187 20.558 1.00 95.19 91 VAL A CA 1
ATOM 735 C C . VAL A 1 91 ? -11.448 10.426 21.842 1.00 95.19 91 VAL A C 1
ATOM 737 O O . VAL A 1 91 ? -12.614 10.387 22.229 1.00 95.19 91 VAL A O 1
ATOM 740 N N . SER A 1 92 ? -10.445 9.894 22.538 1.00 93.50 92 SER A N 1
ATOM 741 C CA . SER A 1 92 ? -10.638 9.175 23.802 1.00 93.50 92 SER A CA 1
ATOM 742 C C . SER A 1 92 ? -11.154 10.075 24.929 1.00 93.50 92 SER A C 1
ATOM 744 O O . SER A 1 92 ? -11.935 9.622 25.757 1.00 93.50 92 SER A O 1
ATOM 746 N N . GLU A 1 93 ? -10.752 11.349 24.967 1.00 96.81 93 GLU A N 1
ATOM 747 C CA . GLU A 1 93 ? -11.210 12.308 25.981 1.00 96.81 93 GLU A CA 1
ATOM 748 C C . GLU A 1 93 ? -12.630 12.822 25.697 1.00 96.81 93 GLU A C 1
ATOM 750 O O . GLU A 1 93 ? -13.440 12.998 26.609 1.00 96.81 93 GLU A O 1
ATOM 755 N N . LYS A 1 94 ? -12.938 13.119 24.429 1.00 96.88 94 LYS A N 1
ATOM 756 C CA . LYS A 1 94 ? -14.176 13.818 24.045 1.00 96.88 94 LYS A CA 1
ATOM 757 C C . LYS A 1 94 ? -15.302 12.891 23.610 1.00 96.88 94 LYS A C 1
ATOM 759 O O . LYS A 1 94 ? -16.433 13.353 23.465 1.00 96.88 94 LYS A O 1
ATOM 764 N N . THR A 1 95 ? -15.023 11.611 23.382 1.00 94.56 95 THR A N 1
ATOM 765 C CA . THR A 1 95 ? -16.023 10.632 22.946 1.00 94.56 95 THR A CA 1
ATOM 766 C C . THR A 1 95 ? -15.998 9.403 23.842 1.00 94.56 95 THR A C 1
ATOM 768 O O . THR A 1 95 ? -14.948 8.979 24.307 1.00 94.56 95 THR A O 1
ATOM 771 N N . ASN A 1 96 ? -17.169 8.815 24.075 1.00 91.94 96 ASN A N 1
ATOM 772 C CA . ASN A 1 96 ? -17.330 7.603 24.870 1.00 91.94 96 ASN A CA 1
ATOM 773 C C . ASN A 1 96 ? -18.154 6.589 24.075 1.00 91.94 96 ASN A C 1
ATOM 775 O O . ASN A 1 96 ? -18.962 6.976 23.234 1.00 91.94 96 ASN A O 1
ATOM 779 N N . ASP A 1 97 ? -17.929 5.303 24.339 1.00 93.06 97 ASP A N 1
ATOM 780 C CA . ASP A 1 97 ? -18.685 4.189 23.745 1.00 93.06 97 ASP A CA 1
ATOM 781 C C . ASP A 1 97 ? -18.726 4.172 22.201 1.00 93.06 97 ASP A C 1
ATOM 783 O O . ASP A 1 97 ? -19.687 3.768 21.551 1.00 93.06 97 ASP A O 1
ATOM 787 N N . VAL A 1 98 ? -17.640 4.624 21.566 1.00 93.75 98 VAL A N 1
ATOM 788 C CA . VAL A 1 98 ? -17.521 4.578 20.104 1.00 93.75 98 VAL A CA 1
ATOM 789 C C . VAL A 1 98 ? -17.316 3.132 19.660 1.00 93.75 98 VAL A C 1
ATOM 791 O O . VAL A 1 98 ? -16.321 2.507 20.029 1.00 93.75 98 VAL A O 1
ATOM 794 N N . HIS A 1 99 ? -18.201 2.606 18.815 1.00 94.81 99 HIS A N 1
ATOM 795 C CA . HIS A 1 99 ? -18.042 1.279 18.202 1.00 94.81 99 HIS A CA 1
ATOM 796 C C . HIS A 1 99 ? -17.592 1.331 16.743 1.00 94.81 99 HIS A C 1
ATOM 798 O O . HIS A 1 99 ? -17.001 0.366 16.251 1.00 94.81 99 HIS A O 1
ATOM 804 N N . SER A 1 100 ? -17.838 2.452 16.060 1.00 95.62 100 SER A N 1
ATOM 805 C CA . SER A 1 100 ? -17.489 2.636 14.656 1.00 95.62 100 SER A CA 1
ATOM 806 C C . SER A 1 100 ? -16.908 4.013 14.364 1.00 95.62 100 SER A C 1
ATOM 808 O O . SER A 1 100 ? -17.379 5.003 14.914 1.00 95.62 100 SER A O 1
ATOM 810 N N . VAL A 1 101 ? -15.943 4.076 13.448 1.00 96.19 101 VAL A N 1
ATOM 811 C CA . VAL A 1 101 ? -15.306 5.316 12.987 1.00 96.19 101 VAL A CA 1
ATOM 812 C C . VAL A 1 101 ? -15.392 5.398 11.468 1.00 96.19 101 VAL A C 1
ATOM 814 O O . VAL A 1 101 ? -15.047 4.439 10.783 1.00 96.19 101 VAL A O 1
ATOM 817 N N . ALA A 1 102 ? -15.830 6.541 10.941 1.00 96.44 102 ALA A N 1
ATOM 818 C CA . ALA A 1 102 ? -15.844 6.811 9.508 1.00 96.44 102 ALA A CA 1
ATOM 819 C C . ALA A 1 102 ? -14.727 7.794 9.132 1.00 96.44 102 ALA A C 1
ATOM 821 O O . ALA A 1 102 ? -14.781 8.970 9.487 1.00 96.44 102 ALA A O 1
ATOM 822 N N . ASP A 1 103 ? -13.725 7.309 8.403 1.00 94.94 103 ASP A 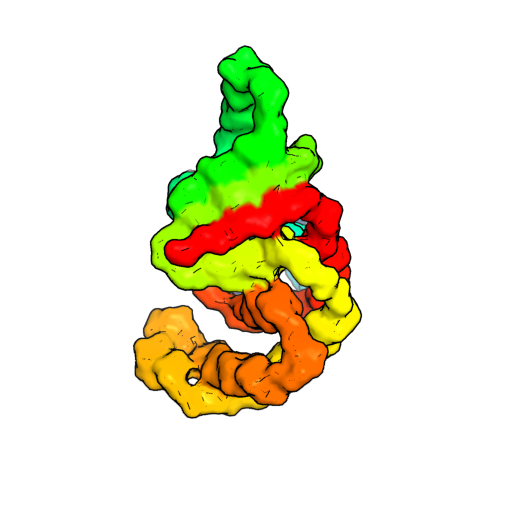N 1
ATOM 823 C CA . ASP A 1 103 ? -12.644 8.105 7.830 1.00 94.94 103 ASP A CA 1
ATOM 824 C C . ASP A 1 103 ? -12.989 8.432 6.370 1.00 94.94 103 ASP A C 1
ATOM 826 O O . ASP A 1 103 ? -12.713 7.662 5.446 1.00 94.94 103 ASP A O 1
ATOM 830 N N . ILE A 1 104 ? -13.687 9.556 6.180 1.00 94.38 104 ILE A N 1
ATOM 831 C CA . ILE A 1 104 ? -14.277 9.939 4.888 1.00 94.38 104 ILE A CA 1
ATOM 832 C C . ILE A 1 104 ? -13.261 10.486 3.867 1.00 94.38 104 ILE A C 1
ATOM 834 O O . ILE A 1 104 ? -13.573 10.565 2.676 1.00 94.38 104 ILE A O 1
ATOM 838 N N . PHE A 1 105 ? -12.061 10.847 4.337 1.00 92.25 105 PHE A N 1
ATOM 839 C CA . PHE A 1 105 ? -10.937 11.369 3.551 1.00 92.25 105 PHE A CA 1
ATOM 840 C C . PHE A 1 105 ? -9.643 10.664 3.967 1.00 92.25 105 PHE A C 1
ATOM 842 O O . PHE A 1 105 ? -8.675 11.289 4.416 1.00 92.25 105 PHE A O 1
ATOM 849 N N . ALA A 1 106 ? -9.647 9.340 3.856 1.00 90.38 106 ALA A N 1
ATOM 850 C CA . ALA A 1 106 ? -8.679 8.509 4.550 1.00 90.38 106 ALA A CA 1
ATOM 851 C C . ALA A 1 106 ? -7.242 8.638 4.027 1.00 90.38 106 ALA A C 1
ATOM 853 O O . ALA A 1 106 ? -6.288 8.398 4.777 1.00 90.38 106 ALA A O 1
ATOM 854 N N . GLY A 1 107 ? -7.032 9.017 2.761 1.00 90.44 107 GLY A N 1
ATOM 855 C CA . GLY A 1 107 ? -5.707 9.132 2.159 1.00 90.44 107 GLY A CA 1
ATOM 856 C C . GLY A 1 107 ? -4.874 7.860 2.348 1.00 90.44 107 GLY A C 1
ATOM 857 O O . GLY A 1 107 ? -5.139 6.817 1.749 1.00 90.44 107 GLY A O 1
ATOM 858 N N . THR A 1 108 ? -3.866 7.896 3.224 1.00 88.31 108 THR A N 1
ATOM 859 C CA . THR A 1 108 ? -3.075 6.696 3.557 1.00 88.31 108 THR A CA 1
ATOM 860 C C . THR A 1 108 ? -3.866 5.607 4.278 1.00 88.31 108 THR A C 1
ATOM 862 O O . THR A 1 108 ? -3.489 4.441 4.173 1.00 88.31 108 THR A O 1
ATOM 865 N N . GLY A 1 109 ? -4.942 5.964 4.980 1.00 92.31 109 GLY A N 1
ATOM 866 C CA . GLY A 1 109 ? -5.696 5.092 5.878 1.00 92.31 109 GLY A CA 1
ATOM 867 C C . GLY A 1 109 ? -5.062 4.948 7.263 1.00 92.31 109 GLY A C 1
ATOM 868 O O . GLY A 1 109 ? -5.462 4.078 8.020 1.00 92.31 109 GLY A O 1
ATOM 869 N N . VAL A 1 110 ? -4.056 5.761 7.619 1.00 94.00 110 VAL A N 1
ATOM 870 C CA . VAL A 1 110 ? -3.355 5.630 8.917 1.00 94.00 110 VAL A CA 1
ATOM 871 C C . VAL A 1 110 ? -4.245 5.937 10.125 1.00 94.00 110 VAL A C 1
ATOM 873 O O . VAL A 1 110 ? -3.998 5.387 11.193 1.00 94.00 110 VAL A O 1
ATOM 876 N N . VAL A 1 111 ? -5.258 6.796 9.968 1.00 95.44 111 VAL A N 1
ATOM 877 C CA . VAL A 1 111 ? -6.221 7.118 11.034 1.00 95.44 111 VAL A CA 1
ATOM 878 C C . VAL A 1 111 ? -7.241 5.987 11.174 1.00 95.44 111 VAL A C 1
ATOM 880 O O . VAL A 1 111 ? -7.452 5.493 12.276 1.00 95.44 111 VAL A O 1
ATOM 883 N N . ALA A 1 112 ? -7.794 5.493 10.062 1.00 95.25 112 ALA A N 1
ATOM 884 C CA . ALA A 1 112 ? -8.598 4.271 10.069 1.00 95.25 112 ALA A CA 1
ATOM 885 C C . ALA A 1 112 ? -7.852 3.065 10.685 1.00 95.25 112 ALA A C 1
ATOM 887 O O . ALA A 1 112 ? -8.411 2.360 11.517 1.00 95.25 112 ALA A O 1
ATOM 888 N N . ASP A 1 113 ? -6.578 2.845 10.345 1.00 94.75 113 ASP A N 1
ATOM 889 C CA . ASP A 1 113 ? -5.762 1.754 10.907 1.00 94.75 113 ASP A CA 1
ATOM 890 C C . ASP A 1 113 ? -5.565 1.869 12.425 1.00 94.75 113 ASP A C 1
ATOM 892 O O . ASP A 1 113 ? -5.603 0.852 13.117 1.00 94.75 113 ASP A O 1
ATOM 896 N N . LEU A 1 114 ? -5.404 3.089 12.953 1.00 95.25 114 LEU A N 1
ATOM 897 C CA . LEU A 1 114 ? -5.334 3.341 14.396 1.00 95.25 114 LEU A CA 1
ATOM 898 C C . LEU A 1 114 ? -6.594 2.818 15.103 1.00 95.25 114 LEU A C 1
ATOM 900 O O . LEU A 1 114 ? -6.494 1.973 15.991 1.00 95.25 114 LEU A O 1
ATOM 904 N N . PHE A 1 115 ? -7.776 3.266 14.675 1.00 95.50 115 PHE A N 1
ATOM 905 C CA . PHE A 1 115 ? -9.032 2.875 15.320 1.00 95.50 115 PHE A CA 1
ATOM 906 C C . PHE A 1 115 ? -9.406 1.411 15.055 1.00 95.50 115 PHE A C 1
ATOM 908 O O . PHE A 1 115 ? -9.962 0.750 15.933 1.00 95.50 115 PHE A O 1
ATOM 915 N N . ASN A 1 116 ? -9.048 0.859 13.892 1.00 94.44 116 ASN A N 1
ATOM 916 C CA . ASN A 1 116 ? -9.254 -0.560 13.606 1.00 94.44 116 ASN A CA 1
ATOM 917 C C . ASN A 1 116 ? -8.448 -1.444 14.581 1.00 94.44 116 ASN A C 1
ATOM 919 O O . ASN A 1 116 ? -8.995 -2.363 15.192 1.00 94.44 116 ASN A O 1
ATOM 923 N N . LYS A 1 117 ? -7.178 -1.101 14.844 1.00 92.44 117 LYS A N 1
ATOM 924 C CA . LYS A 1 117 ? -6.340 -1.804 15.837 1.00 92.44 117 LYS A CA 1
ATOM 925 C C . LYS A 1 117 ? -6.866 -1.717 17.266 1.00 92.44 117 LYS A C 1
ATOM 927 O O . LYS A 1 117 ? -6.631 -2.631 18.050 1.00 92.44 117 LYS A O 1
ATOM 932 N N . GLN A 1 118 ? -7.610 -0.665 17.595 1.00 93.62 118 GLN A N 1
ATOM 933 C CA . GLN A 1 118 ? -8.335 -0.542 18.864 1.00 93.62 118 GLN A CA 1
ATOM 934 C C . GLN A 1 118 ? -9.649 -1.349 18.890 1.00 93.62 118 GLN A C 1
ATOM 936 O O . GLN A 1 118 ? -10.436 -1.247 19.830 1.00 93.62 118 GLN A O 1
ATOM 941 N N . GLY A 1 119 ? -9.923 -2.147 17.855 1.00 92.75 119 GLY A N 1
ATOM 942 C CA . GLY A 1 119 ? -11.106 -2.994 17.765 1.00 92.75 119 GLY A CA 1
ATOM 943 C C . GLY A 1 119 ? -12.390 -2.228 17.447 1.00 92.75 119 GLY A C 1
ATOM 944 O O . GLY A 1 119 ? -13.472 -2.707 17.809 1.00 92.75 119 GLY A O 1
ATOM 945 N N . LYS A 1 120 ? -12.288 -1.055 16.808 1.00 94.38 120 LYS A N 1
ATOM 946 C CA . LYS A 1 120 ? -13.429 -0.306 16.266 1.00 94.38 120 LYS A CA 1
ATOM 947 C C . LYS A 1 120 ? -13.733 -0.787 14.849 1.00 94.38 120 LYS A C 1
ATOM 949 O O . LYS A 1 120 ? -12.823 -1.076 14.077 1.00 94.38 120 LYS A O 1
ATOM 954 N N . LYS A 1 121 ? -15.014 -0.818 14.487 1.00 95.50 121 LYS A N 1
ATOM 955 C CA . LYS A 1 121 ? -15.445 -0.984 13.095 1.00 95.50 121 LYS A CA 1
ATOM 956 C C . LYS A 1 121 ? -15.061 0.269 12.315 1.00 95.50 121 LYS A C 1
ATOM 958 O O . LYS A 1 121 ? -15.427 1.368 12.721 1.00 95.50 121 LYS A O 1
ATOM 963 N N . VAL A 1 122 ? -14.355 0.138 11.201 1.00 96.00 122 VAL A N 1
ATOM 964 C CA . VAL A 1 122 ? -13.951 1.312 10.413 1.00 96.00 122 VAL A CA 1
ATOM 965 C C . VAL A 1 122 ? -14.682 1.372 9.084 1.00 96.00 122 VAL A C 1
ATOM 967 O O . VAL A 1 122 ? -14.920 0.354 8.439 1.00 96.00 122 VAL A O 1
ATOM 970 N N . ILE A 1 123 ? -15.076 2.577 8.694 1.00 95.50 123 ILE A N 1
ATOM 971 C CA . ILE A 1 123 ? -15.636 2.889 7.385 1.00 95.50 123 ILE A CA 1
ATOM 972 C C . ILE A 1 123 ? -14.613 3.784 6.699 1.00 95.50 123 ILE A C 1
ATOM 974 O O . ILE A 1 123 ? -14.317 4.861 7.207 1.00 95.50 123 ILE A O 1
ATOM 978 N N . VAL A 1 124 ? -14.038 3.332 5.590 1.00 94.44 124 VAL A N 1
ATOM 979 C CA . VAL A 1 124 ? -12.929 4.030 4.928 1.00 94.44 124 VAL A CA 1
ATOM 980 C C . VAL A 1 124 ? -13.371 4.465 3.540 1.00 94.44 124 VAL A C 1
ATOM 982 O O . VAL A 1 124 ? -13.867 3.649 2.761 1.00 94.44 124 VAL A O 1
ATOM 985 N N . ASN A 1 125 ? -13.192 5.750 3.244 1.00 92.62 125 ASN A N 1
ATOM 986 C CA . ASN A 1 125 ? -13.559 6.357 1.972 1.00 92.62 125 ASN A CA 1
ATOM 987 C C . ASN A 1 125 ? -12.466 7.313 1.486 1.00 92.62 125 ASN A C 1
ATOM 989 O O . ASN A 1 125 ? -11.815 7.996 2.280 1.00 92.62 125 ASN A O 1
ATOM 993 N N . ASP A 1 126 ? -12.287 7.373 0.170 1.00 89.56 126 ASP A N 1
ATOM 994 C CA . ASP A 1 126 ? -11.450 8.362 -0.503 1.00 89.56 126 ASP A CA 1
ATOM 995 C C . ASP A 1 126 ? -11.851 8.441 -1.983 1.00 89.56 126 ASP A C 1
ATOM 997 O O . ASP A 1 126 ? -12.234 7.434 -2.575 1.00 89.56 126 ASP A O 1
ATOM 1001 N N . ILE A 1 127 ? -11.735 9.620 -2.597 1.00 87.56 127 ILE A N 1
ATOM 1002 C CA . ILE A 1 127 ? -12.095 9.822 -4.010 1.00 87.56 127 ILE A CA 1
ATOM 1003 C C . ILE A 1 127 ? -11.116 9.134 -4.976 1.00 87.56 127 ILE A C 1
ATOM 1005 O O . ILE A 1 127 ? -11.456 8.844 -6.124 1.00 87.56 127 ILE A O 1
ATOM 1009 N N . LEU A 1 128 ? -9.874 8.879 -4.548 1.00 78.06 128 LEU A N 1
ATOM 1010 C CA . LEU A 1 128 ? -8.848 8.301 -5.410 1.00 78.06 128 LEU A CA 1
ATOM 1011 C C . LEU A 1 128 ? -8.952 6.775 -5.447 1.00 78.06 128 LEU A C 1
ATOM 1013 O O . LEU A 1 128 ? -8.651 6.081 -4.475 1.00 78.06 128 LEU A O 1
ATOM 1017 N N . THR A 1 129 ? -9.237 6.223 -6.627 1.00 76.75 129 THR A N 1
ATOM 1018 C CA . THR A 1 129 ? -9.311 4.766 -6.843 1.00 76.75 129 THR A CA 1
ATOM 1019 C C . THR A 1 129 ? -8.022 4.029 -6.447 1.00 76.75 129 THR A C 1
ATOM 1021 O O . THR A 1 129 ? -8.068 2.889 -5.991 1.00 76.75 129 THR A O 1
ATOM 1024 N N . SER A 1 130 ? -6.855 4.672 -6.546 1.00 76.69 130 SER A N 1
ATOM 1025 C CA . SER A 1 130 ? -5.584 4.090 -6.086 1.00 76.69 130 SER A CA 1
ATOM 1026 C C . SER A 1 130 ? -5.558 3.815 -4.577 1.00 76.69 130 SER A C 1
ATOM 1028 O O . SER A 1 130 ? -4.922 2.859 -4.124 1.00 76.69 130 SER A O 1
ATOM 1030 N N . ASN A 1 131 ? -6.251 4.639 -3.786 1.00 83.12 131 ASN A N 1
ATOM 1031 C CA . ASN A 1 131 ? -6.382 4.438 -2.348 1.00 83.12 131 ASN A CA 1
ATOM 1032 C C . ASN A 1 131 ? -7.343 3.286 -2.044 1.00 83.12 131 ASN A C 1
ATOM 1034 O O . ASN A 1 131 ? -7.037 2.478 -1.170 1.00 83.12 131 ASN A O 1
ATOM 1038 N N . TYR A 1 132 ? -8.413 3.133 -2.827 1.00 83.62 132 TYR A N 1
ATOM 1039 C CA . TYR A 1 132 ? -9.361 2.025 -2.695 1.00 83.62 132 TYR A CA 1
ATOM 1040 C C . TYR A 1 132 ? -8.690 0.644 -2.803 1.00 83.62 132 TYR A C 1
ATOM 1042 O O . TYR A 1 132 ? -8.935 -0.217 -1.961 1.00 83.62 132 TYR A O 1
ATOM 1050 N N . ILE A 1 133 ? -7.775 0.446 -3.762 1.00 83.38 133 ILE A N 1
ATOM 1051 C CA . ILE A 1 133 ? -6.977 -0.795 -3.862 1.00 83.38 133 ILE A CA 1
ATOM 1052 C C . ILE A 1 133 ? -6.181 -1.037 -2.578 1.00 83.38 133 ILE A C 1
ATOM 1054 O O . ILE A 1 133 ? -6.160 -2.145 -2.049 1.00 83.38 133 ILE A O 1
ATOM 1058 N N . SER A 1 134 ? -5.571 0.013 -2.027 1.00 85.94 134 SER A N 1
ATOM 1059 C CA . SER A 1 134 ? -4.849 -0.113 -0.763 1.00 85.94 134 SER A CA 1
ATOM 1060 C C . SER A 1 134 ? -5.792 -0.462 0.392 1.00 85.94 134 SER A C 1
ATOM 1062 O O . SER A 1 134 ? -5.453 -1.304 1.217 1.00 85.94 134 SER A O 1
ATOM 1064 N N . TYR A 1 135 ? -6.971 0.154 0.470 1.00 89.94 135 TYR A N 1
ATOM 1065 C CA . TYR A 1 135 ? -7.930 -0.128 1.535 1.00 89.94 135 TYR A CA 1
ATOM 1066 C C . TYR A 1 135 ? -8.465 -1.553 1.473 1.00 89.94 135 TYR A C 1
ATOM 1068 O O . TYR A 1 135 ? -8.594 -2.174 2.520 1.00 89.94 135 TYR A O 1
ATOM 1076 N N . GLN A 1 136 ? -8.691 -2.106 0.281 1.00 88.75 136 GLN A N 1
ATOM 1077 C CA . GLN A 1 136 ? -9.032 -3.521 0.142 1.00 88.75 136 GLN A CA 1
ATOM 1078 C C . GLN A 1 136 ? -7.930 -4.424 0.699 1.00 88.75 136 GLN A C 1
ATOM 1080 O O . GLN A 1 136 ? -8.218 -5.328 1.476 1.00 88.75 136 GLN A O 1
ATOM 1085 N N . THR A 1 137 ? -6.663 -4.141 0.389 1.00 87.88 137 THR A N 1
ATOM 1086 C CA . THR A 1 137 ? -5.534 -4.915 0.921 1.00 87.88 137 THR A CA 1
ATOM 1087 C C . THR A 1 137 ? -5.496 -4.901 2.453 1.00 87.88 137 THR A C 1
ATOM 1089 O O . THR A 1 137 ? -5.443 -5.959 3.084 1.00 87.88 137 THR A O 1
ATOM 1092 N N . TRP A 1 138 ? -5.540 -3.709 3.057 1.00 87.44 138 TRP A N 1
ATOM 1093 C CA . TRP A 1 138 ? -5.342 -3.534 4.501 1.00 87.44 138 TRP A CA 1
ATOM 1094 C C . TRP A 1 138 ? -6.593 -3.825 5.332 1.00 87.44 138 TRP A C 1
ATOM 1096 O O . TRP A 1 138 ? -6.482 -4.397 6.411 1.00 87.44 138 TRP A O 1
ATOM 1106 N N . PHE A 1 139 ? -7.770 -3.462 4.829 1.00 90.94 139 PHE A N 1
ATOM 1107 C CA . PHE A 1 139 ? -9.026 -3.493 5.575 1.00 90.94 139 PHE A CA 1
ATOM 1108 C C . PHE A 1 139 ? -10.094 -4.408 4.964 1.00 90.94 139 PHE A C 1
ATOM 1110 O O . PHE A 1 139 ? -11.209 -4.448 5.46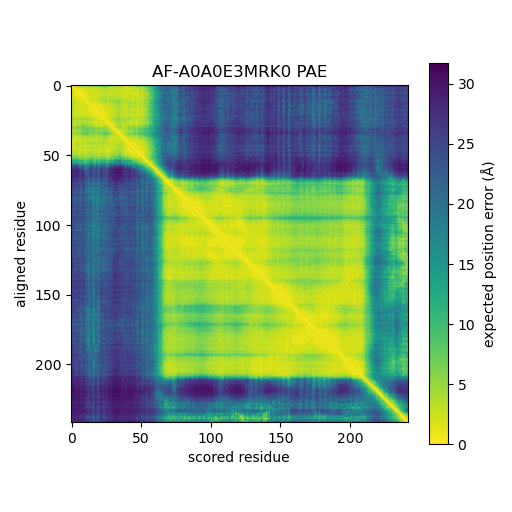3 1.00 90.94 139 PHE A O 1
ATOM 1117 N N . GLY A 1 140 ? -9.811 -5.135 3.881 1.00 88.62 140 GLY A N 1
ATOM 1118 C CA . GLY A 1 140 ? -10.764 -6.107 3.342 1.00 88.62 140 GLY A CA 1
ATOM 1119 C C . GLY A 1 140 ? -11.118 -7.189 4.371 1.00 88.62 140 GLY A C 1
ATOM 1120 O O . GLY A 1 140 ? -10.259 -7.629 5.133 1.00 88.62 140 GLY A O 1
ATOM 1121 N N . ASN A 1 141 ? -12.372 -7.642 4.374 1.00 88.38 141 ASN A N 1
ATOM 1122 C CA . ASN A 1 141 ? -12.853 -8.628 5.354 1.00 88.38 141 ASN A CA 1
ATOM 1123 C C . ASN A 1 141 ? -12.595 -10.083 4.936 1.00 88.38 141 ASN A C 1
ATOM 1125 O O . ASN A 1 141 ? -12.670 -10.979 5.773 1.00 88.38 141 ASN A O 1
ATOM 1129 N N . GLU A 1 142 ? -12.298 -10.343 3.659 1.00 90.19 142 GLU A N 1
ATOM 1130 C CA . GLU A 1 142 ? -12.025 -11.706 3.190 1.00 90.19 142 GLU A CA 1
ATOM 1131 C C . GLU A 1 142 ? -10.746 -12.266 3.838 1.00 90.19 142 GLU A C 1
ATOM 1133 O O . GLU A 1 142 ? -9.781 -11.541 4.104 1.00 90.19 142 GLU A O 1
ATOM 1138 N N . SER A 1 143 ? -10.729 -13.569 4.114 1.00 89.25 143 SER A N 1
ATOM 1139 C CA . SER A 1 143 ? -9.515 -14.277 4.523 1.00 89.25 143 SER A CA 1
ATOM 1140 C C . SER A 1 143 ? -8.494 -14.285 3.391 1.00 89.25 143 SER A C 1
ATOM 1142 O O . SER A 1 143 ? -8.863 -14.318 2.220 1.00 89.25 143 SER A O 1
ATOM 1144 N N . VAL A 1 144 ? -7.211 -14.296 3.734 1.00 88.38 144 VAL A N 1
ATOM 1145 C CA . VAL A 1 144 ? -6.125 -14.253 2.754 1.00 88.38 144 VAL A CA 1
ATOM 1146 C C . VAL A 1 144 ? -5.178 -15.414 2.982 1.00 88.38 144 VAL A C 1
ATOM 1148 O O . VAL A 1 144 ? -4.718 -15.615 4.107 1.00 88.38 144 VAL A O 1
ATOM 1151 N N . ASP A 1 145 ? -4.841 -16.129 1.911 1.00 90.19 145 ASP A N 1
ATOM 1152 C CA . ASP A 1 145 ? -3.723 -17.061 1.909 1.00 90.19 145 ASP A CA 1
ATOM 1153 C C . ASP A 1 145 ? -2.420 -16.294 1.641 1.00 90.19 145 ASP A C 1
ATOM 1155 O O . ASP A 1 145 ? -2.082 -15.910 0.516 1.00 90.19 145 ASP A O 1
ATOM 1159 N N . SER A 1 146 ? -1.668 -16.049 2.715 1.00 82.19 146 SER A N 1
ATOM 1160 C CA . SER A 1 146 ? -0.400 -15.323 2.644 1.00 82.19 146 SER A CA 1
ATOM 1161 C C . SER A 1 146 ? 0.638 -16.029 1.773 1.00 82.19 146 SER A C 1
ATOM 1163 O O . SER A 1 146 ? 1.422 -15.351 1.104 1.00 82.19 146 SER A O 1
ATOM 1165 N N . LYS A 1 147 ? 0.637 -17.367 1.753 1.00 84.94 147 LYS A N 1
ATOM 1166 C CA . LYS A 1 147 ? 1.571 -18.163 0.957 1.00 84.94 147 LYS A CA 1
ATOM 1167 C C . LYS A 1 147 ? 1.236 -18.034 -0.523 1.00 84.94 147 LYS A C 1
ATOM 1169 O O . LYS A 1 147 ? 2.132 -17.753 -1.316 1.00 84.94 147 LYS A O 1
ATOM 1174 N N . LYS A 1 148 ? -0.049 -18.122 -0.875 1.00 88.94 148 LYS A N 1
ATOM 1175 C CA . LYS A 1 148 ? -0.516 -17.912 -2.252 1.00 88.94 148 LYS A CA 1
ATOM 1176 C C . LYS A 1 148 ? -0.112 -16.534 -2.774 1.00 88.94 148 LYS A C 1
ATOM 1178 O O . LYS A 1 148 ? 0.501 -16.434 -3.833 1.00 88.94 148 LYS A O 1
ATOM 1183 N N . ILE A 1 149 ? -0.382 -15.464 -2.019 1.00 85.69 149 ILE A N 1
ATOM 1184 C CA . ILE A 1 149 ? 0.033 -14.107 -2.412 1.00 85.69 149 ILE A CA 1
ATOM 1185 C C . ILE A 1 149 ? 1.546 -14.044 -2.634 1.00 85.69 149 ILE A C 1
ATOM 1187 O O . ILE A 1 149 ? 1.998 -13.461 -3.618 1.00 85.69 149 ILE A O 1
ATOM 1191 N N . GLN A 1 150 ? 2.335 -14.623 -1.729 1.00 82.00 150 GLN A N 1
ATOM 1192 C CA . GLN A 1 150 ? 3.789 -14.621 -1.839 1.00 82.00 150 GLN A CA 1
ATOM 1193 C C . GLN A 1 150 ? 4.266 -15.330 -3.115 1.00 82.00 150 GLN A C 1
ATOM 1195 O O . GLN A 1 150 ? 5.127 -14.798 -3.815 1.00 82.00 150 GLN A O 1
ATOM 1200 N N . GLU A 1 151 ? 3.702 -16.493 -3.435 1.00 86.50 151 GLU A N 1
ATOM 1201 C CA . GLU A 1 151 ? 4.016 -17.248 -4.650 1.00 86.50 151 GLU A CA 1
ATOM 1202 C C . GLU A 1 151 ? 3.699 -16.433 -5.911 1.00 86.50 151 GLU A C 1
ATOM 1204 O O . GLU A 1 151 ? 4.583 -16.256 -6.753 1.00 86.50 151 GLU A O 1
ATOM 1209 N N . LYS A 1 152 ? 2.501 -15.835 -6.000 1.00 88.00 152 LYS A N 1
ATOM 1210 C CA . LYS A 1 152 ? 2.115 -14.974 -7.134 1.00 88.00 152 LYS A CA 1
ATOM 1211 C C . LYS A 1 152 ? 3.022 -13.754 -7.256 1.00 88.00 152 LYS A C 1
ATOM 1213 O O . LYS A 1 152 ? 3.470 -13.399 -8.337 1.00 88.00 152 LYS A O 1
ATOM 1218 N N . VAL A 1 153 ? 3.354 -13.108 -6.143 1.00 84.56 153 VAL A N 1
ATOM 1219 C CA . VAL A 1 153 ? 4.256 -11.952 -6.145 1.00 84.56 153 VAL A CA 1
ATOM 1220 C C . VAL A 1 153 ? 5.667 -12.336 -6.616 1.00 84.56 153 VAL A C 1
ATOM 1222 O O . VAL A 1 153 ? 6.301 -11.579 -7.354 1.00 84.56 153 VAL A O 1
ATOM 1225 N N . LEU A 1 154 ? 6.180 -13.501 -6.214 1.00 83.56 154 LEU A N 1
ATOM 1226 C CA . LEU A 1 154 ? 7.465 -14.014 -6.699 1.00 83.56 154 LEU A CA 1
ATOM 1227 C C . LEU A 1 154 ? 7.417 -14.335 -8.197 1.00 83.56 154 LEU A C 1
ATOM 1229 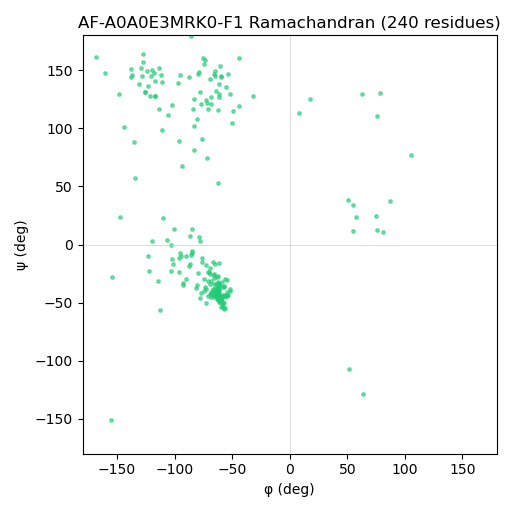O O . LEU A 1 154 ? 8.344 -13.964 -8.918 1.00 83.56 154 LEU A O 1
ATOM 1233 N N . GLU A 1 155 ? 6.339 -14.958 -8.669 1.00 87.31 155 GLU A N 1
ATOM 1234 C CA . GLU A 1 155 ? 6.087 -15.201 -10.092 1.00 87.31 155 GLU A CA 1
ATOM 1235 C C . GLU A 1 155 ? 6.119 -13.884 -10.886 1.00 87.31 155 GLU A C 1
ATOM 1237 O O . GLU A 1 155 ? 6.941 -13.712 -11.790 1.00 87.31 155 GLU A O 1
ATOM 1242 N N . LEU A 1 156 ? 5.312 -12.901 -10.477 1.00 83.31 156 LEU A N 1
ATOM 1243 C CA . LEU A 1 156 ? 5.221 -11.586 -11.114 1.00 83.31 156 LEU A CA 1
ATOM 1244 C C . LEU A 1 156 ? 6.563 -10.852 -11.136 1.00 83.31 156 LEU A C 1
ATOM 1246 O O . LEU A 1 156 ? 6.903 -10.194 -12.119 1.00 83.31 156 LEU A O 1
ATOM 1250 N N . ASN A 1 157 ? 7.378 -10.987 -10.088 1.00 79.94 157 ASN A N 1
ATOM 1251 C CA . ASN A 1 157 ? 8.716 -10.397 -10.043 1.00 79.94 157 ASN A CA 1
ATOM 1252 C C . ASN A 1 157 ? 9.678 -10.996 -11.078 1.00 79.94 157 ASN A C 1
ATOM 1254 O O . ASN A 1 157 ? 10.573 -10.283 -11.550 1.00 79.94 157 ASN A O 1
ATOM 1258 N N . ASN A 1 158 ? 9.454 -12.241 -11.497 1.00 83.81 158 ASN A N 1
ATOM 1259 C CA . ASN A 1 158 ? 10.248 -12.937 -12.510 1.00 83.81 158 ASN A CA 1
ATOM 1260 C C . ASN A 1 158 ? 9.669 -12.837 -13.934 1.00 83.81 158 ASN A C 1
ATOM 1262 O O . ASN A 1 158 ? 10.374 -13.155 -14.882 1.00 83.81 158 ASN A O 1
ATOM 1266 N N . GLU A 1 159 ? 8.444 -12.327 -14.091 1.00 81.56 159 GLU A N 1
ATOM 1267 C CA . GLU A 1 159 ? 7.779 -12.137 -15.393 1.00 81.56 159 GLU A CA 1
ATOM 1268 C C . GLU A 1 159 ? 8.606 -11.318 -16.414 1.00 81.56 159 GLU A C 1
ATOM 1270 O O . GLU A 1 159 ? 9.320 -10.375 -16.057 1.00 81.56 159 GLU A O 1
ATOM 1275 N N . ASN A 1 160 ? 8.504 -11.619 -17.704 1.00 87.50 160 ASN A N 1
ATOM 1276 C CA . ASN A 1 160 ? 9.191 -10.802 -18.709 1.00 87.50 160 ASN A CA 1
ATOM 1277 C C . ASN A 1 160 ? 8.415 -9.507 -18.983 1.00 87.50 160 ASN A C 1
ATOM 1279 O O . ASN A 1 160 ? 7.197 -9.459 -18.861 1.00 87.50 160 ASN A O 1
ATOM 1283 N N . GLY A 1 161 ? 9.119 -8.425 -19.324 1.00 86.44 161 GLY A N 1
ATOM 1284 C CA . GLY A 1 161 ? 8.466 -7.154 -19.644 1.00 86.44 161 GLY A CA 1
ATOM 1285 C C . GLY A 1 161 ? 7.693 -7.219 -20.966 1.00 86.44 161 GLY A C 1
ATOM 1286 O O . GLY A 1 161 ? 8.179 -7.791 -21.939 1.00 86.44 161 GLY A O 1
ATOM 1287 N N . LEU A 1 162 ? 6.534 -6.565 -21.013 1.00 86.81 162 LEU A N 1
ATOM 1288 C CA . LEU A 1 162 ? 5.668 -6.429 -22.185 1.00 86.81 162 LEU A CA 1
ATOM 1289 C C . LEU A 1 162 ? 5.446 -4.940 -22.456 1.00 86.81 162 LEU A C 1
ATOM 1291 O O . LEU A 1 162 ? 5.207 -4.190 -21.523 1.00 86.81 162 LEU A O 1
ATOM 1295 N N . SER A 1 163 ? 5.513 -4.485 -23.704 1.00 91.31 163 SER A N 1
ATOM 1296 C CA . SER A 1 163 ? 5.130 -3.102 -24.016 1.00 91.31 163 SER A CA 1
ATOM 1297 C C . SER A 1 163 ? 3.611 -2.967 -24.065 1.00 91.31 163 SER A C 1
ATOM 1299 O O . SER A 1 163 ? 2.957 -3.728 -24.774 1.00 91.31 163 SER A O 1
ATOM 1301 N N . GLY A 1 164 ? 3.068 -1.967 -23.378 1.00 84.50 164 GLY A N 1
ATOM 1302 C CA . GLY A 1 164 ? 1.662 -1.589 -23.466 1.00 84.50 164 GLY A CA 1
ATOM 1303 C C . GLY A 1 164 ? 1.440 -0.127 -23.087 1.00 84.50 164 GLY A C 1
ATOM 1304 O O . GLY A 1 164 ? 2.326 0.722 -23.234 1.00 84.50 164 GLY A O 1
ATOM 1305 N N . TYR A 1 165 ? 0.248 0.167 -22.565 1.00 82.88 165 TYR A N 1
ATOM 1306 C CA . TYR A 1 165 ? -0.183 1.527 -22.239 1.00 82.88 165 TYR A CA 1
ATOM 1307 C C . TYR A 1 165 ? 0.796 2.264 -21.313 1.00 82.88 165 TYR A C 1
ATOM 1309 O O . TYR A 1 165 ? 1.051 3.455 -21.520 1.00 82.88 165 TYR A O 1
ATOM 1317 N N . ILE A 1 166 ? 1.354 1.595 -20.292 1.00 82.19 166 ILE A N 1
ATOM 1318 C CA . ILE A 1 166 ? 2.273 2.249 -19.353 1.00 82.19 166 ILE A CA 1
ATOM 1319 C C . ILE A 1 166 ? 3.594 2.597 -20.031 1.00 82.19 166 ILE A C 1
ATOM 1321 O O . ILE A 1 166 ? 4.111 3.701 -19.846 1.00 82.19 166 ILE A O 1
ATOM 1325 N N . THR A 1 167 ? 4.114 1.682 -20.839 1.00 82.62 167 THR A N 1
ATOM 1326 C CA . THR A 1 167 ? 5.332 1.873 -21.626 1.00 82.62 167 THR A CA 1
ATOM 1327 C C . THR A 1 167 ? 5.199 3.049 -22.586 1.00 82.62 167 THR A C 1
ATOM 1329 O O . THR A 1 167 ? 6.073 3.914 -22.597 1.00 82.62 167 THR A O 1
ATOM 1332 N N . GLU A 1 168 ? 4.095 3.133 -23.326 1.00 88.25 168 GLU A N 1
ATOM 1333 C CA . GLU A 1 168 ? 3.855 4.192 -24.314 1.00 88.25 168 GLU A CA 1
ATOM 1334 C C . GLU A 1 168 ? 3.655 5.572 -23.674 1.00 88.25 168 GLU A C 1
ATOM 1336 O O . GLU A 1 168 ? 4.197 6.579 -24.137 1.00 88.25 168 GLU A O 1
ATOM 1341 N N . ASN A 1 169 ? 2.895 5.636 -22.578 1.00 77.81 169 ASN A N 1
ATOM 1342 C CA . ASN A 1 169 ? 2.466 6.916 -22.018 1.00 77.81 169 ASN A CA 1
ATOM 1343 C C . ASN A 1 169 ? 3.407 7.449 -20.933 1.00 77.81 169 ASN A C 1
ATOM 1345 O O . ASN A 1 169 ? 3.587 8.669 -20.842 1.00 77.81 169 ASN A O 1
ATOM 1349 N N . PHE A 1 170 ? 4.040 6.570 -20.149 1.00 79.00 170 PHE A N 1
ATOM 1350 C CA . PHE A 1 170 ? 4.830 6.937 -18.964 1.00 79.00 170 PHE A CA 1
ATOM 1351 C C . PHE A 1 170 ? 6.288 6.446 -19.002 1.00 79.00 170 PHE A C 1
ATOM 1353 O O . PHE A 1 170 ? 7.092 6.875 -18.162 1.00 79.00 170 PHE A O 1
ATOM 1360 N N . GLY A 1 171 ? 6.651 5.593 -19.966 1.00 78.44 171 GLY A N 1
ATOM 1361 C CA . GLY A 1 171 ? 8.030 5.166 -20.200 1.00 78.44 171 GLY A CA 1
ATOM 1362 C C . GLY A 1 171 ? 8.945 6.342 -20.558 1.00 78.44 171 GLY A C 1
ATOM 1363 O O . GLY A 1 171 ? 8.555 7.256 -21.280 1.00 78.44 171 GLY A O 1
ATOM 1364 N N . ASN A 1 172 ? 10.154 6.352 -19.994 1.00 81.62 172 ASN A N 1
ATOM 1365 C CA . ASN A 1 172 ? 11.144 7.439 -20.053 1.00 81.62 172 ASN A CA 1
ATOM 1366 C C . ASN A 1 172 ? 10.652 8.821 -19.580 1.00 81.62 172 ASN A C 1
ATOM 1368 O O . ASN A 1 172 ? 11.356 9.812 -19.760 1.00 81.62 172 ASN A O 1
ATOM 1372 N N . LYS A 1 173 ? 9.476 8.896 -18.945 1.00 78.00 173 LYS A N 1
ATOM 1373 C CA . LYS A 1 173 ? 8.944 10.119 -18.321 1.00 78.00 173 LYS A CA 1
ATOM 1374 C C . LYS A 1 173 ? 8.900 9.971 -16.806 1.00 78.00 173 LYS A C 1
ATOM 1376 O O . LYS A 1 173 ? 9.507 10.754 -16.085 1.00 78.00 173 LYS A O 1
ATOM 1381 N N . TYR A 1 174 ? 8.208 8.931 -16.343 1.00 70.56 174 TYR A N 1
ATOM 1382 C CA . TYR A 1 174 ? 8.042 8.618 -14.920 1.00 70.56 174 TYR A CA 1
ATOM 1383 C C . TYR A 1 174 ? 8.726 7.307 -14.534 1.00 70.56 174 TYR A C 1
ATOM 1385 O O . TYR A 1 174 ? 9.218 7.175 -13.415 1.00 70.56 174 TYR A O 1
ATOM 1393 N N . PHE A 1 175 ? 8.798 6.354 -15.465 1.00 74.31 175 PHE A N 1
ATOM 1394 C CA . PHE A 1 175 ? 9.450 5.061 -15.269 1.00 74.31 175 PHE A CA 1
ATOM 1395 C C . PHE A 1 175 ? 10.512 4.842 -16.343 1.00 74.31 175 PHE A C 1
ATOM 1397 O O . PHE A 1 175 ? 10.352 5.306 -17.470 1.00 74.31 175 PHE A O 1
ATOM 1404 N N . SER A 1 176 ? 11.582 4.105 -16.032 1.00 82.50 176 SER A N 1
ATOM 1405 C CA . SER A 1 176 ? 12.447 3.568 -17.092 1.00 82.50 176 SER A CA 1
ATOM 1406 C C . SER A 1 176 ? 11.631 2.650 -18.004 1.00 82.50 176 SER A C 1
ATOM 1408 O O . SER A 1 176 ? 10.648 2.058 -17.555 1.00 82.50 176 SER A O 1
ATOM 1410 N N . LEU A 1 177 ? 12.038 2.504 -19.268 1.00 85.75 177 LEU A N 1
ATOM 1411 C CA . LEU A 1 177 ? 11.344 1.611 -20.204 1.00 85.75 177 LEU A CA 1
ATOM 1412 C C . LEU A 1 177 ? 11.200 0.186 -19.663 1.00 85.75 177 LEU A C 1
ATOM 1414 O O . LEU A 1 177 ? 10.113 -0.374 -19.739 1.00 85.75 177 LEU A O 1
ATOM 1418 N N . ASP A 1 178 ? 12.247 -0.375 -19.058 1.00 84.62 178 ASP A N 1
ATOM 1419 C CA . ASP A 1 178 ? 12.193 -1.732 -18.503 1.00 84.62 178 ASP A CA 1
ATOM 1420 C C . ASP A 1 178 ? 11.177 -1.851 -17.362 1.00 84.62 178 ASP A C 1
ATOM 1422 O O . ASP A 1 178 ? 10.416 -2.816 -17.299 1.00 84.62 178 ASP A O 1
ATOM 1426 N N . ASN A 1 179 ? 11.106 -0.842 -16.487 1.00 80.38 179 ASN A N 1
ATOM 1427 C CA . ASN A 1 179 ? 10.112 -0.811 -15.417 1.00 80.38 179 ASN A CA 1
ATOM 1428 C C . ASN A 1 179 ? 8.701 -0.621 -15.972 1.00 80.38 179 ASN A C 1
ATOM 1430 O O . ASN A 1 179 ? 7.781 -1.278 -15.502 1.00 80.38 179 ASN A O 1
ATOM 1434 N N . ALA A 1 180 ? 8.520 0.241 -16.971 1.00 80.06 180 ALA A N 1
ATOM 1435 C CA . ALA A 1 180 ? 7.226 0.458 -17.605 1.00 80.06 180 ALA A CA 1
ATOM 1436 C C . ALA A 1 180 ? 6.699 -0.830 -18.259 1.00 80.06 180 ALA A C 1
ATOM 1438 O O . ALA A 1 180 ? 5.568 -1.231 -17.991 1.00 80.06 180 ALA A O 1
ATOM 1439 N N . LYS A 1 181 ? 7.567 -1.546 -18.986 1.00 85.31 181 LYS A N 1
ATOM 1440 C CA . LYS A 1 181 ? 7.246 -2.848 -19.583 1.00 85.31 181 LYS A CA 1
ATOM 1441 C C . LYS A 1 181 ? 6.917 -3.908 -18.540 1.00 85.31 181 LYS A C 1
ATOM 1443 O O . LYS A 1 181 ? 6.046 -4.753 -18.727 1.00 85.31 181 LYS A O 1
ATOM 1448 N N . LYS A 1 182 ? 7.634 -3.887 -17.418 1.00 85.94 182 LYS A N 1
ATOM 1449 C CA . LYS A 1 182 ? 7.368 -4.784 -16.295 1.00 85.94 182 LYS A CA 1
ATOM 1450 C C . LYS A 1 182 ? 6.004 -4.497 -15.662 1.00 85.94 182 LYS A C 1
ATOM 1452 O O . LYS A 1 182 ? 5.297 -5.437 -15.323 1.00 85.94 182 LYS A O 1
ATOM 1457 N N . ILE A 1 183 ? 5.626 -3.224 -15.514 1.00 81.25 183 ILE A N 1
ATOM 1458 C CA . ILE A 1 183 ? 4.306 -2.831 -15.000 1.00 81.25 183 ILE A CA 1
ATOM 1459 C C . ILE A 1 183 ? 3.205 -3.327 -15.934 1.00 81.25 183 ILE A C 1
ATOM 1461 O O . ILE A 1 183 ? 2.245 -3.915 -15.448 1.00 81.25 183 ILE A O 1
ATOM 1465 N N . ASP A 1 184 ? 3.344 -3.106 -17.241 1.00 80.94 184 ASP A N 1
ATOM 1466 C CA . ASP A 1 184 ? 2.380 -3.588 -18.236 1.00 80.94 184 ASP A CA 1
ATOM 1467 C C . ASP A 1 184 ? 2.225 -5.115 -18.153 1.00 80.94 184 ASP A C 1
ATOM 1469 O O . ASP A 1 184 ? 1.113 -5.601 -17.972 1.00 80.94 184 ASP A O 1
ATOM 1473 N N . ALA A 1 185 ? 3.329 -5.870 -18.144 1.00 85.88 185 ALA A N 1
ATOM 1474 C CA . ALA A 1 185 ? 3.283 -7.329 -18.008 1.00 85.88 185 ALA A CA 1
ATOM 1475 C C . ALA A 1 185 ? 2.606 -7.797 -16.710 1.00 85.88 185 ALA A C 1
ATOM 1477 O O . ALA A 1 185 ? 1.763 -8.689 -16.736 1.00 85.88 185 ALA A O 1
ATOM 1478 N N . ILE A 1 186 ? 2.948 -7.186 -15.570 1.00 86.69 186 ILE A N 1
ATOM 1479 C CA . ILE A 1 186 ? 2.350 -7.525 -14.270 1.00 86.69 186 ILE A CA 1
ATOM 1480 C C . ILE A 1 186 ? 0.845 -7.247 -14.273 1.00 86.69 186 ILE A C 1
ATOM 1482 O O . ILE A 1 186 ? 0.082 -8.041 -13.727 1.00 86.69 186 ILE A O 1
ATOM 1486 N N . ARG A 1 187 ? 0.414 -6.125 -14.863 1.00 84.00 187 ARG A N 1
ATOM 1487 C CA . ARG A 1 187 ? -1.006 -5.763 -14.940 1.00 84.00 187 ARG A CA 1
ATOM 1488 C C . ARG A 1 187 ? -1.796 -6.805 -15.716 1.00 84.00 187 ARG A C 1
ATOM 1490 O O . ARG A 1 187 ? -2.797 -7.275 -15.195 1.00 84.00 187 ARG A O 1
ATOM 1497 N N . GLU A 1 188 ? -1.316 -7.192 -16.895 1.00 84.06 188 GLU A N 1
ATOM 1498 C CA . GLU A 1 188 ? -1.966 -8.227 -17.703 1.00 84.06 188 GLU A CA 1
ATOM 1499 C C . GLU A 1 188 ? -1.974 -9.573 -16.973 1.00 84.06 188 GLU A C 1
ATOM 1501 O O . GLU A 1 188 ? -3.003 -10.235 -16.883 1.00 84.06 188 GLU A O 1
ATOM 1506 N N . LYS A 1 189 ? -0.845 -9.957 -16.367 1.00 88.12 189 LYS A N 1
ATO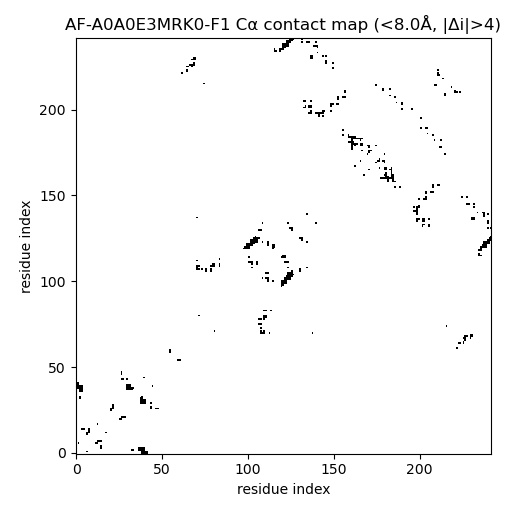M 1507 C CA . LYS A 1 189 ? -0.714 -11.245 -15.682 1.00 88.12 189 LYS A CA 1
ATOM 1508 C C . LYS A 1 189 ? -1.653 -11.382 -14.479 1.00 88.12 189 LYS A C 1
ATOM 1510 O O . LYS A 1 189 ? -2.214 -12.453 -14.279 1.00 88.12 189 LYS A O 1
ATOM 1515 N N . ILE A 1 190 ? -1.857 -10.310 -13.707 1.00 86.00 190 ILE A N 1
ATOM 1516 C CA . ILE A 1 190 ? -2.783 -10.306 -12.563 1.00 86.00 190 ILE A CA 1
ATOM 1517 C C . ILE A 1 190 ? -4.233 -10.567 -12.998 1.00 86.00 190 ILE A C 1
ATOM 1519 O O . ILE A 1 190 ? -4.984 -11.186 -12.247 1.00 86.00 190 ILE A O 1
ATOM 1523 N N . GLU A 1 191 ? -4.636 -10.117 -14.189 1.00 86.56 191 GLU A N 1
ATOM 1524 C CA . GLU A 1 191 ? -5.990 -10.350 -14.710 1.00 86.56 191 GLU A CA 1
ATOM 1525 C C . GLU A 1 191 ? -6.224 -11.802 -15.156 1.00 86.56 191 GLU A C 1
ATOM 1527 O O . GLU A 1 191 ? -7.372 -12.224 -15.259 1.00 86.56 191 GLU A O 1
ATOM 1532 N N . LEU A 1 192 ? -5.157 -12.579 -15.373 1.00 90.00 192 LEU A N 1
ATOM 1533 C CA . LEU A 1 192 ? -5.237 -13.992 -15.759 1.00 90.00 192 LEU A CA 1
ATOM 1534 C C . LEU A 1 192 ? -5.367 -14.949 -14.567 1.00 90.00 192 LEU A C 1
ATOM 1536 O O . LEU A 1 192 ? -5.573 -16.142 -14.774 1.00 90.00 192 LEU A O 1
ATOM 1540 N N . TYR A 1 193 ? -5.214 -14.463 -13.334 1.00 90.25 193 TYR A N 1
ATOM 1541 C CA . TYR A 1 193 ? -5.368 -15.296 -12.146 1.00 90.25 193 TYR A CA 1
ATOM 1542 C C . TYR A 1 193 ? -6.847 -15.553 -11.842 1.00 90.25 193 TYR A C 1
ATOM 1544 O O . TYR A 1 193 ? -7.610 -14.623 -11.587 1.00 90.25 193 TYR A O 1
ATOM 1552 N N . ASP A 1 194 ? -7.228 -16.827 -11.818 1.00 91.50 194 ASP A N 1
ATOM 1553 C CA . ASP A 1 194 ? -8.567 -17.327 -11.487 1.00 91.50 194 ASP A CA 1
ATOM 1554 C C . ASP A 1 194 ? -8.656 -17.902 -10.060 1.00 91.50 194 ASP A C 1
ATOM 1556 O O . ASP A 1 194 ? -9.74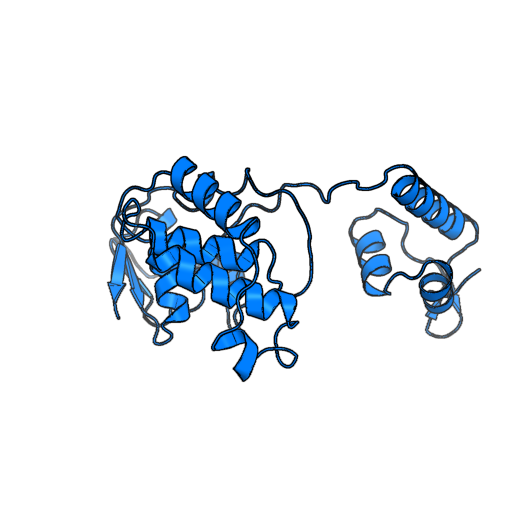6 -18.113 -9.530 1.00 91.50 194 ASP A O 1
ATOM 1560 N N . ASP A 1 195 ? -7.510 -18.108 -9.410 1.00 92.62 195 ASP A N 1
ATOM 1561 C CA . ASP A 1 195 ? -7.362 -18.755 -8.107 1.00 92.62 195 ASP A CA 1
ATOM 1562 C C . ASP A 1 195 ? -7.183 -17.776 -6.931 1.00 92.62 195 ASP A C 1
ATOM 1564 O O . ASP A 1 195 ? -6.818 -18.195 -5.826 1.00 92.62 195 ASP A O 1
ATOM 1568 N N . ILE A 1 196 ? -7.440 -16.481 -7.144 1.00 91.94 196 ILE A N 1
ATOM 1569 C CA . ILE A 1 196 ? -7.286 -15.414 -6.142 1.00 91.94 196 ILE A CA 1
ATOM 1570 C C . ILE A 1 196 ? -8.620 -14.738 -5.814 1.00 91.94 196 ILE A C 1
ATOM 1572 O O . ILE A 1 196 ? -9.440 -14.487 -6.694 1.00 91.94 196 ILE A O 1
ATOM 1576 N N . ASN A 1 197 ? -8.836 -14.415 -4.538 1.00 92.19 197 ASN A N 1
ATOM 1577 C CA . ASN A 1 197 ? -10.060 -13.741 -4.095 1.00 92.19 197 ASN A CA 1
ATOM 1578 C C . ASN A 1 197 ? -9.994 -12.202 -4.214 1.00 92.19 197 ASN A C 1
ATOM 1580 O O . ASN A 1 197 ? -8.977 -11.622 -4.623 1.00 92.19 197 ASN A O 1
ATOM 1584 N N . ASN A 1 198 ? -11.081 -11.517 -3.838 1.00 88.31 198 ASN A N 1
ATOM 1585 C CA . ASN A 1 198 ? -11.210 -10.069 -4.027 1.00 88.31 198 ASN A CA 1
ATOM 1586 C C . ASN A 1 198 ? -10.271 -9.261 -3.130 1.00 88.31 198 ASN A C 1
ATOM 1588 O O . ASN A 1 198 ? -9.999 -8.104 -3.437 1.00 88.31 198 ASN A O 1
ATOM 1592 N N . ARG A 1 199 ? -9.759 -9.837 -2.036 1.00 89.25 199 ARG A N 1
ATOM 1593 C CA . ARG A 1 199 ? -8.754 -9.194 -1.175 1.00 89.25 199 ARG A CA 1
ATOM 1594 C C . ARG A 1 199 ? -7.325 -9.556 -1.573 1.00 89.25 199 ARG A C 1
ATOM 1596 O O . ARG A 1 199 ? -6.424 -8.717 -1.483 1.00 89.25 199 ARG A O 1
ATOM 1603 N N . GLU A 1 200 ? -7.114 -10.779 -2.040 1.00 91.62 200 GLU A N 1
ATOM 1604 C CA . GLU A 1 200 ? -5.824 -11.278 -2.509 1.00 91.62 200 GLU A CA 1
ATOM 1605 C C . GLU A 1 200 ? -5.360 -10.516 -3.750 1.00 91.62 200 GLU A C 1
ATOM 1607 O O . GLU A 1 200 ? -4.204 -10.096 -3.792 1.00 91.62 200 GLU A O 1
ATOM 1612 N N . LYS A 1 201 ? -6.250 -10.241 -4.714 1.00 89.19 201 LYS A N 1
ATOM 1613 C CA . LYS A 1 201 ? -5.906 -9.507 -5.944 1.00 89.19 201 LYS A CA 1
ATOM 1614 C C . LYS A 1 201 ? -5.351 -8.092 -5.679 1.00 89.19 201 LYS A C 1
ATOM 1616 O O . LYS A 1 201 ? -4.221 -7.818 -6.102 1.00 89.19 201 LYS A O 1
ATOM 1621 N N . PRO A 1 202 ? -6.034 -7.205 -4.927 1.00 85.38 202 PRO A N 1
ATOM 1622 C CA . PRO A 1 202 ? -5.467 -5.936 -4.469 1.00 85.38 202 PRO A CA 1
ATOM 1623 C C . PRO A 1 202 ? -4.183 -6.109 -3.655 1.00 85.38 202 PRO A C 1
ATOM 1625 O O . PRO A 1 202 ? -3.256 -5.311 -3.795 1.00 85.38 202 PRO A O 1
ATOM 1628 N N . GLY A 1 203 ? -4.092 -7.157 -2.830 1.00 86.56 203 GLY A N 1
ATOM 1629 C CA . GLY A 1 203 ? -2.889 -7.484 -2.064 1.00 86.56 203 GLY A CA 1
ATOM 1630 C C . GLY A 1 203 ? -1.677 -7.753 -2.953 1.00 86.56 203 GLY A C 1
ATOM 1631 O O . GLY A 1 203 ? -0.624 -7.136 -2.774 1.00 86.56 203 GLY A O 1
ATOM 1632 N N . ILE A 1 204 ? -1.844 -8.610 -3.957 1.00 87.50 204 ILE A N 1
ATOM 1633 C CA . ILE A 1 204 ? -0.824 -8.945 -4.954 1.00 87.50 204 ILE A CA 1
ATOM 1634 C C . ILE A 1 204 ? -0.438 -7.698 -5.752 1.00 87.50 204 ILE A C 1
ATOM 1636 O O . ILE A 1 204 ? 0.752 -7.416 -5.892 1.00 87.50 204 ILE A O 1
ATOM 1640 N N . GLN A 1 205 ? -1.410 -6.908 -6.218 1.00 82.44 205 GLN A N 1
ATOM 1641 C CA . GLN A 1 205 ? -1.151 -5.665 -6.950 1.00 82.44 205 GLN A CA 1
ATOM 1642 C C . GLN A 1 205 ? -0.356 -4.659 -6.101 1.00 82.44 205 GLN A C 1
ATOM 1644 O O . GLN A 1 205 ? 0.653 -4.103 -6.548 1.00 82.44 205 GLN A O 1
ATOM 1649 N N . TYR A 1 206 ? -0.781 -4.456 -4.852 1.00 82.50 206 TYR A N 1
ATOM 1650 C CA . TYR A 1 206 ? -0.144 -3.548 -3.904 1.00 82.50 206 TYR A CA 1
ATOM 1651 C C . TYR A 1 206 ? 1.313 -3.938 -3.642 1.00 82.50 206 TYR A C 1
ATOM 1653 O O . TYR A 1 206 ? 2.205 -3.089 -3.705 1.00 82.50 206 TYR A O 1
ATOM 1661 N N . LEU A 1 207 ? 1.571 -5.222 -3.393 1.00 79.31 207 LEU A N 1
ATOM 1662 C CA . LEU A 1 207 ? 2.902 -5.727 -3.057 1.00 79.31 207 LEU A CA 1
ATOM 1663 C C . LEU A 1 207 ? 3.817 -5.787 -4.286 1.00 79.31 207 LEU A C 1
ATOM 1665 O O . LEU A 1 207 ? 4.972 -5.369 -4.205 1.00 79.31 207 LEU A O 1
ATOM 1669 N N . SER A 1 208 ? 3.297 -6.193 -5.445 1.00 75.62 208 SER A N 1
ATOM 1670 C CA . SER A 1 208 ? 4.063 -6.244 -6.700 1.00 75.62 208 SER A CA 1
ATOM 1671 C C . SER A 1 208 ? 4.536 -4.860 -7.145 1.00 75.62 208 SER A C 1
ATOM 1673 O O . SER A 1 208 ? 5.680 -4.704 -7.567 1.00 75.62 208 SER A O 1
ATOM 1675 N N . SER A 1 209 ? 3.715 -3.819 -6.946 1.00 68.31 209 SER A N 1
ATOM 1676 C CA . SER A 1 209 ? 4.089 -2.427 -7.251 1.00 68.31 209 SER A CA 1
ATOM 1677 C C . SER A 1 209 ? 5.289 -1.906 -6.440 1.00 68.31 209 SER A C 1
ATOM 1679 O O . SER A 1 209 ? 5.895 -0.896 -6.806 1.00 68.31 209 SER A O 1
ATOM 1681 N N . ARG A 1 210 ? 5.652 -2.592 -5.347 1.00 65.38 210 ARG A N 1
ATOM 1682 C CA . ARG A 1 210 ? 6.724 -2.204 -4.421 1.00 65.38 210 ARG A CA 1
ATOM 1683 C C . ARG A 1 210 ? 8.033 -2.975 -4.615 1.00 65.38 210 ARG A C 1
ATOM 1685 O O . ARG A 1 210 ? 9.048 -2.516 -4.102 1.00 65.38 210 ARG A O 1
ATOM 1692 N N . LEU A 1 211 ? 8.036 -4.114 -5.317 1.00 53.78 211 LEU A N 1
ATOM 1693 C CA . LEU A 1 211 ? 9.136 -5.095 -5.251 1.00 53.78 211 LEU A CA 1
ATOM 1694 C C . LEU A 1 211 ? 10.219 -4.988 -6.331 1.00 53.78 211 LEU A C 1
ATOM 1696 O O . LEU A 1 211 ? 11.266 -5.622 -6.215 1.00 53.78 211 LEU A O 1
ATOM 1700 N N . ARG A 1 212 ? 10.042 -4.132 -7.335 1.00 46.31 212 ARG A N 1
ATOM 1701 C CA . ARG A 1 212 ? 11.107 -3.810 -8.311 1.00 46.31 212 ARG A CA 1
ATOM 1702 C C . ARG A 1 212 ? 10.939 -2.449 -8.948 1.00 46.31 212 ARG A C 1
ATOM 1704 O O . ARG A 1 212 ? 11.898 -1.782 -9.318 1.00 46.31 212 ARG A O 1
ATOM 1711 N N . THR A 1 213 ? 9.700 -2.017 -9.027 1.00 41.12 213 THR A N 1
ATOM 1712 C CA . THR A 1 213 ? 9.332 -0.707 -9.490 1.00 41.12 213 THR A CA 1
ATOM 1713 C C . THR A 1 213 ? 9.518 0.292 -8.359 1.00 41.12 213 THR A C 1
ATOM 1715 O O . THR A 1 213 ? 8.739 0.339 -7.409 1.00 41.12 213 THR A O 1
ATOM 1718 N N . HIS A 1 214 ? 10.540 1.138 -8.469 1.00 40.88 214 HIS A N 1
ATOM 1719 C CA . HIS A 1 214 ? 10.624 2.415 -7.758 1.00 40.88 214 HIS A CA 1
ATOM 1720 C C . HIS A 1 214 ? 9.467 3.352 -8.180 1.00 40.88 214 HIS A C 1
ATOM 1722 O O . HIS A 1 214 ? 9.705 4.473 -8.614 1.00 40.88 214 HIS A O 1
ATOM 1728 N N . ILE A 1 215 ? 8.209 2.903 -8.106 1.00 39.38 215 ILE A N 1
ATOM 1729 C CA . ILE A 1 215 ? 7.044 3.656 -8.580 1.00 39.38 215 ILE A CA 1
ATOM 1730 C C . ILE A 1 215 ? 6.748 4.846 -7.666 1.00 39.38 215 ILE A C 1
ATOM 1732 O O . ILE A 1 215 ? 6.260 5.857 -8.151 1.00 39.38 215 ILE A O 1
ATOM 1736 N N . TYR A 1 216 ? 7.164 4.822 -6.396 1.00 35.62 216 TYR A N 1
ATOM 1737 C CA . TYR A 1 216 ? 7.206 6.033 -5.576 1.00 35.62 216 TYR A CA 1
ATOM 1738 C C . TYR A 1 216 ? 8.413 6.008 -4.629 1.00 35.62 216 TYR A C 1
ATOM 1740 O O . TYR A 1 216 ? 8.370 5.400 -3.563 1.00 35.62 216 TYR A O 1
ATOM 1748 N N . SER A 1 217 ? 9.463 6.749 -5.009 1.00 26.92 217 SER A N 1
ATOM 1749 C CA . SER A 1 217 ? 10.650 7.104 -4.208 1.00 26.92 217 SER A CA 1
ATOM 1750 C C . SER A 1 217 ? 11.718 6.006 -3.991 1.00 26.92 217 SER A C 1
ATOM 1752 O O . SER A 1 217 ? 11.515 5.091 -3.205 1.00 26.92 217 SER A O 1
ATOM 1754 N N . LEU A 1 218 ? 12.883 6.207 -4.627 1.00 28.61 218 LEU A N 1
ATOM 1755 C CA . LEU A 1 218 ? 14.269 5.837 -4.252 1.00 28.61 218 LEU A CA 1
ATOM 1756 C C . LEU A 1 218 ? 14.496 4.753 -3.161 1.00 28.61 218 LEU A C 1
ATOM 1758 O O . LEU A 1 218 ? 14.160 4.980 -2.000 1.00 28.61 218 LEU A O 1
ATOM 1762 N N . LEU A 1 219 ? 15.276 3.715 -3.542 1.00 25.12 219 LEU A N 1
ATOM 1763 C CA . LEU A 1 219 ? 15.850 2.581 -2.760 1.00 25.12 219 LEU A CA 1
ATOM 1764 C C . LEU A 1 219 ? 14.824 1.453 -2.471 1.00 25.12 219 LEU A C 1
ATOM 1766 O O . LEU A 1 219 ? 13.715 1.751 -2.066 1.00 25.12 219 LEU A O 1
ATOM 1770 N N . SER A 1 220 ? 15.043 0.146 -2.691 1.00 27.22 220 SER A N 1
ATOM 1771 C CA . SER A 1 220 ? 16.253 -0.688 -2.808 1.00 27.22 220 SER A CA 1
ATOM 1772 C C . SER A 1 220 ? 15.933 -2.103 -3.365 1.00 27.22 220 SER A C 1
ATOM 1774 O O . SER A 1 220 ? 14.792 -2.549 -3.306 1.00 27.22 220 SER A O 1
ATOM 1776 N N . PHE A 1 221 ? 16.959 -2.806 -3.866 1.00 25.27 221 PHE A N 1
ATOM 1777 C CA . P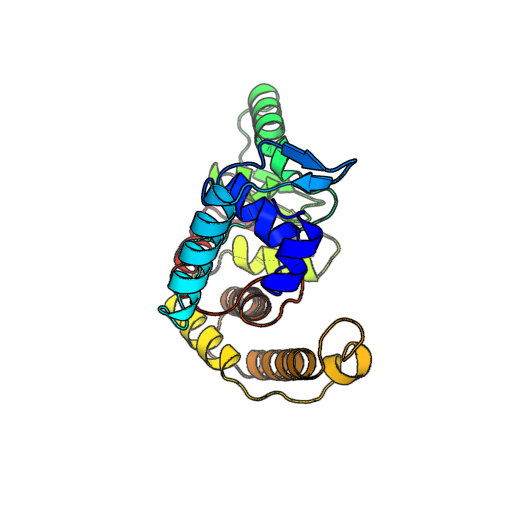HE A 1 221 ? 16.952 -4.165 -4.448 1.00 25.27 221 PHE A CA 1
ATOM 1778 C C . PHE A 1 221 ? 16.942 -5.305 -3.388 1.00 25.27 221 PHE A C 1
ATOM 1780 O O . PHE A 1 221 ? 17.609 -5.178 -2.367 1.00 25.27 221 PHE A O 1
ATOM 1787 N N . VAL A 1 222 ? 16.264 -6.419 -3.733 1.00 28.08 222 VAL A N 1
ATOM 1788 C CA . VAL A 1 222 ? 16.279 -7.829 -3.228 1.00 28.08 222 VAL A CA 1
ATOM 1789 C C . VAL A 1 222 ? 15.867 -8.141 -1.775 1.00 28.08 222 VAL A C 1
ATOM 1791 O O . VAL A 1 222 ? 16.438 -7.629 -0.823 1.00 28.08 222 VAL A O 1
ATOM 1794 N N . GLY A 1 223 ? 14.953 -9.118 -1.639 1.00 28.77 223 GLY A N 1
ATOM 1795 C CA . GLY A 1 223 ? 14.763 -9.936 -0.430 1.00 28.77 223 GLY A CA 1
ATOM 1796 C C . GLY A 1 223 ? 13.524 -9.593 0.397 1.00 28.77 223 GLY A C 1
ATOM 1797 O O . GLY A 1 223 ? 13.640 -8.971 1.443 1.00 28.77 223 GLY A O 1
ATOM 1798 N N . TRP A 1 224 ? 12.332 -10.009 -0.039 1.00 39.53 224 TRP A N 1
ATOM 1799 C CA . TRP A 1 224 ? 11.085 -9.685 0.664 1.00 39.53 224 TRP A CA 1
ATOM 1800 C C . TRP A 1 224 ? 10.203 -10.926 0.755 1.00 39.53 224 TRP A C 1
ATOM 1802 O O . TRP A 1 224 ? 9.393 -11.190 -0.122 1.00 39.53 224 TRP A O 1
ATOM 1812 N N . ILE A 1 225 ? 10.411 -11.706 1.814 1.00 31.12 225 ILE A N 1
ATOM 1813 C CA . ILE A 1 225 ? 9.574 -12.855 2.204 1.00 31.12 225 ILE A CA 1
ATOM 1814 C C . ILE A 1 225 ? 9.029 -12.665 3.637 1.00 31.12 225 ILE A C 1
ATOM 1816 O O . ILE A 1 225 ? 7.949 -13.139 3.961 1.00 31.12 225 ILE A O 1
ATOM 1820 N N . LEU A 1 226 ? 9.680 -11.850 4.477 1.00 25.16 226 LEU A N 1
ATOM 1821 C CA . LEU A 1 226 ? 9.302 -11.640 5.887 1.00 25.16 226 LEU A CA 1
ATOM 1822 C C . LEU A 1 226 ? 8.216 -10.576 6.128 1.00 25.16 226 LEU A C 1
ATOM 1824 O O . LEU A 1 226 ? 7.718 -10.413 7.236 1.00 25.16 226 LEU A O 1
ATOM 1828 N N . VAL A 1 227 ? 7.816 -9.845 5.092 1.00 34.69 227 VAL A N 1
ATOM 1829 C CA . VAL A 1 227 ? 6.959 -8.656 5.215 1.00 34.69 227 VAL A CA 1
ATOM 1830 C C . VAL A 1 227 ? 5.452 -8.966 5.139 1.00 34.69 227 VAL A C 1
ATOM 1832 O O . VAL A 1 227 ? 4.612 -8.127 5.467 1.00 34.69 227 VAL A O 1
ATOM 1835 N N . PHE A 1 228 ? 5.106 -10.199 4.769 1.00 37.31 228 PHE A N 1
ATOM 1836 C CA . PHE A 1 228 ? 3.752 -10.615 4.397 1.00 37.31 228 PHE A CA 1
ATOM 1837 C C . PHE A 1 228 ? 2.824 -10.911 5.580 1.00 37.31 228 PHE A C 1
ATOM 1839 O O . PHE A 1 228 ? 1.642 -10.578 5.517 1.00 37.31 228 PHE A O 1
ATOM 1846 N N . HIS A 1 229 ? 3.338 -11.459 6.685 1.00 37.06 229 HIS A N 1
ATOM 1847 C CA . HIS A 1 229 ? 2.507 -11.867 7.828 1.00 37.06 229 HIS A CA 1
ATOM 1848 C C . HIS A 1 229 ? 1.788 -10.704 8.539 1.00 37.06 229 HIS A C 1
ATOM 1850 O O . HIS A 1 229 ? 0.833 -10.935 9.273 1.00 37.06 229 HIS A O 1
ATOM 1856 N N . GLN A 1 230 ? 2.211 -9.453 8.323 1.00 44.19 230 GLN A N 1
ATOM 1857 C CA . GLN A 1 230 ? 1.679 -8.290 9.040 1.00 44.19 230 GLN A CA 1
ATOM 1858 C C . GLN A 1 230 ? 0.564 -7.540 8.291 1.00 44.19 230 GLN A C 1
ATOM 1860 O O . GLN A 1 230 ? -0.226 -6.846 8.927 1.00 44.19 230 GLN A O 1
ATOM 1865 N N . VAL A 1 231 ? 0.500 -7.648 6.957 1.00 49.94 231 VAL A N 1
ATOM 1866 C CA . VAL A 1 231 ? -0.494 -6.925 6.132 1.00 49.94 231 VAL A CA 1
ATOM 1867 C C . VAL A 1 231 ? -1.906 -7.454 6.366 1.00 49.94 231 VAL A C 1
ATOM 1869 O O . VAL A 1 231 ? -2.871 -6.700 6.310 1.00 49.94 231 VAL A O 1
ATOM 1872 N N . PHE A 1 232 ? -2.010 -8.744 6.675 1.00 48.75 232 PHE A N 1
ATOM 1873 C CA . PHE A 1 232 ? -3.275 -9.470 6.722 1.00 48.75 232 PHE A CA 1
ATOM 1874 C C . PHE A 1 232 ? -3.701 -9.864 8.143 1.00 48.75 232 PHE A C 1
ATOM 1876 O O . PHE A 1 232 ? -4.496 -10.784 8.312 1.00 48.75 232 PHE A O 1
ATOM 1883 N N . SER A 1 233 ? -3.209 -9.157 9.170 1.00 42.06 233 SER A N 1
ATOM 1884 C CA . SER A 1 233 ? -3.695 -9.330 10.545 1.00 42.06 233 SER A CA 1
ATOM 1885 C C . SER A 1 233 ? -5.176 -8.956 10.610 1.00 42.06 233 SER A C 1
ATOM 1887 O O . SER A 1 233 ? -5.534 -7.809 10.345 1.00 42.06 233 SER A O 1
ATOM 1889 N N . GLN A 1 234 ? -6.037 -9.924 10.926 1.00 40.31 234 GLN A N 1
ATOM 1890 C CA . GLN A 1 234 ? -7.467 -9.680 11.072 1.00 40.31 234 GLN A CA 1
ATOM 1891 C C . GLN A 1 234 ? -7.725 -8.820 12.311 1.00 40.31 234 GLN A C 1
ATOM 1893 O O . GLN A 1 234 ? -7.419 -9.205 13.438 1.00 40.31 234 GLN A O 1
ATOM 1898 N N . HIS A 1 235 ? -8.333 -7.666 12.082 1.00 53.34 235 HIS A N 1
ATOM 1899 C CA . HIS A 1 235 ? -9.054 -6.898 13.083 1.00 53.34 235 HIS A CA 1
ATOM 1900 C C . HIS A 1 235 ? -10.456 -6.618 12.511 1.00 53.34 235 HIS A C 1
ATOM 1902 O O . HIS A 1 235 ? -10.658 -6.778 11.308 1.00 53.34 235 HIS A O 1
ATOM 1908 N N . LYS A 1 236 ? -11.426 -6.349 13.396 1.00 50.56 236 LYS A N 1
ATOM 1909 C CA . LYS A 1 236 ? -12.885 -6.403 13.160 1.00 50.56 236 LYS A CA 1
ATOM 1910 C C . LYS A 1 236 ? -13.370 -5.768 11.841 1.00 50.56 236 LYS A C 1
ATOM 1912 O O . LYS A 1 236 ? -12.717 -4.891 11.287 1.00 50.56 236 LYS A O 1
ATOM 1917 N N . ASP A 1 237 ? -14.577 -6.165 11.427 1.00 52.25 237 ASP A N 1
ATOM 1918 C CA . ASP A 1 237 ? -15.293 -5.737 10.216 1.00 52.25 237 ASP A CA 1
ATOM 1919 C C . ASP A 1 237 ? -15.016 -4.289 9.773 1.00 52.25 237 ASP A C 1
ATOM 1921 O O . ASP A 1 237 ? -15.220 -3.332 10.526 1.00 52.25 237 ASP A O 1
ATOM 1925 N N . CYS A 1 238 ? -14.637 -4.121 8.507 1.00 56.62 238 CYS A N 1
ATOM 1926 C CA . CYS A 1 238 ? -14.474 -2.830 7.846 1.00 56.62 238 CYS A CA 1
ATOM 1927 C C . CYS A 1 238 ? -15.442 -2.683 6.666 1.00 56.62 238 CYS A C 1
ATOM 1929 O O . CYS A 1 238 ? -15.770 -3.648 5.978 1.00 56.62 238 CYS A O 1
ATOM 1931 N N . PHE A 1 239 ? -15.889 -1.456 6.405 1.00 62.34 239 PHE A N 1
ATOM 1932 C CA . PHE A 1 239 ? -16.724 -1.116 5.257 1.00 62.34 239 PHE A CA 1
ATOM 1933 C C . PHE A 1 239 ? -15.973 -0.138 4.357 1.00 62.34 239 PHE A C 1
ATOM 1935 O O . PHE A 1 239 ? -15.480 0.891 4.811 1.00 62.34 239 PHE A O 1
ATOM 1942 N N . LEU A 1 240 ? -15.880 -0.468 3.072 1.00 49.84 240 LEU A N 1
ATOM 1943 C CA . LEU A 1 240 ? -15.250 0.386 2.071 1.00 49.84 240 LEU A CA 1
ATOM 1944 C C . LEU A 1 240 ? -16.343 1.081 1.272 1.00 49.84 240 LEU A C 1
ATOM 1946 O O . LEU A 1 240 ? -17.170 0.410 0.654 1.00 49.84 240 LEU A O 1
ATOM 1950 N N . LEU A 1 241 ? -16.343 2.409 1.300 1.00 40.66 241 LEU A N 1
ATOM 1951 C CA . LEU A 1 241 ? -17.208 3.217 0.447 1.00 40.66 241 LEU A CA 1
ATOM 1952 C C . LEU A 1 241 ? -16.428 3.615 -0.810 1.00 40.66 241 LEU A C 1
ATOM 1954 O O . LEU A 1 241 ? -15.201 3.750 -0.773 1.00 40.66 241 LEU A O 1
ATOM 1958 N N . ARG A 1 242 ? -17.146 3.702 -1.929 1.00 41.50 242 ARG A N 1
ATOM 1959 C CA . ARG A 1 242 ? -16.611 4.026 -3.251 1.00 41.50 242 ARG A CA 1
ATOM 1960 C C . ARG A 1 242 ? -17.114 5.390 -3.690 1.00 41.50 242 ARG A C 1
ATOM 1962 O O . ARG A 1 242 ? -18.285 5.692 -3.365 1.00 41.50 242 ARG A O 1
#

Organism: Enterococcus faecalis (NCBI:txid1351)

Secondary structure (DSSP, 8-state):
-EEHHHHHHHHT--HHHHHHHHHTTSSPPP-EEETTEEEE-HHHHHHHHHHHHHHHHSTT----S-----GGGS--TT--GGGHHHHHHHHHHH--S--EEEETT-TT-HHHHHHHHTT-EEEE--S-HHHHHHHHHHH--S---HHHHHHHHHHHHHPPP--SHHHHHHBTTTB-HHHHHHHHHHHHHHHT-SS--TTHHHHHHHHHTTSS--SSS----S--STTGGGTT---S-EEE--

Solvent-accessible surface area (backbone atoms only — not comparable to full-atom values): 14310 Å² total; per-residue (Å²): 112,45,41,57,67,58,48,26,62,77,68,74,44,55,70,66,56,56,50,48,32,35,75,70,67,73,40,81,70,66,87,43,64,60,81,96,38,50,20,34,47,65,71,56,48,50,55,49,48,51,53,52,52,49,53,63,74,37,76,79,74,71,74,81,82,71,76,72,60,48,68,74,75,60,89,53,92,87,60,58,75,91,44,46,67,60,52,50,51,53,46,61,74,75,48,76,92,74,57,66,46,76,32,70,75,32,69,72,35,53,65,47,50,53,45,24,76,73,64,18,29,30,35,44,23,48,94,48,69,74,42,51,41,51,44,33,34,61,47,42,76,64,87,72,62,65,65,60,41,50,53,51,36,54,51,52,71,68,52,71,63,32,86,40,72,45,25,75,76,34,29,78,75,79,32,53,52,70,51,16,10,36,50,33,30,42,56,58,53,59,72,70,58,83,91,62,54,86,33,43,50,34,36,34,53,59,52,48,52,64,71,78,39,70,76,78,67,83,86,85,85,84,78,85,78,84,44,57,79,62,49,70,59,88,61,54,68,45,46,80,57,127

Mean predicted aligned error: 14.25 Å

Foldseek 3Di:
DDFLVRVCVVLVHDSVVVVVCCVVVVAPDQPDDDPPTRDHDPVSVVSVVVVVVVCVVPPDDDDPQDPADDLVPDDDPPDCLVCLVVVCVCCVVPDDPAQEDEPADCGSVPNVVSVLVVQHAYEYHHPDVLVVLVCLQQANPDADDLVVLVVLLVVLVPDAFQDDDQLVPPDPPQFPNRLSRSLVRSVVVLVPDPPDDPSSSSNSVVVSCPAPPVNDDDDDHDDDPPRRVPRRPDGDHYHYDD

Radius of gyration: 22.51 Å; Cα contacts (8 Å, |Δi|>4): 292; chains: 1; bounding box: 62×46×50 Å

InterPro domains:
  IPR012327 D12 class N6 adenine-specific DNA methyltransferase [PF02086] (76-197)
  IPR012327 D12 class N6 adenine-specific DNA methyltransferase [PR00505] (76-92)
  IPR012327 D12 class N6 adenine-specific DNA methyltransferase [PR00505] (101-115)
  IPR012327 D12 class N6 adenine-specific DNA methyltransferase [PR00505] (122-135)
  IPR029063 S-adenosyl-L-methionine-dependent methyltransferase superfamily [G3DSA:3.40.50.150] (73-215)
  IPR029063 S-adenosyl-L-methionine-dependent methyltransferase superfamily [SSF53335] (75-210)

Nearest PDB structures (foldseek):
  5d8c-assembly1_A  TM=7.364E-01  e=2.104E-01  Haemophilus influenzae Rd KW20
  6jni-assembly3_E  TM=4.333E-01  e=6.142E-02  Pseudomonas putida
  5d90-assembly2_C  TM=5.120E-01  e=2.992E-01  Haemophilus influenzae Rd KW20
  2vz4-assembly1_A-2  TM=5.232E-01  e=4.510E-01  Streptomyces lividans
  3hh0-assembly1_A  TM=3.742E-01  e=3.364E-01  Bacillus cereus ATCC 14579

pLDDT: mean 76.93, std 19.26, range [25.12, 97.19]

Sequence (242 aa):
MMTTSELTEKYKVSRQTINNWVRNSEIPAPKEKKGHQNAWTPEQIEVIDNKIGQKNKLGGNLIPVDTKLCIKNRRYLGSKQKMLEFIDEIVSEKTNDVHSVADIFAGTGVVADLFNKQGKKVIVNDILTSNYISYQTWFGNESVDSKKIQEKVLELNNENGLSGYITENFGNKYFSLDNAKKIDAIREKIELYDDINNREKPGIQYLSSRLRTHIYSLLSFVGWILVFHQVFSQHKDCFLLR